Protein AF-A0A5P0YZ16-F1 (afdb_monomer_lite)

pLDDT: mean 79.38, std 15.14, range [41.06, 97.25]

Organism: NCBI:txid2213162

Secondary structure (DSSP, 8-state):
---TTHHHHHHHHHHHHHHHHHHHHHHHHHHHHHHHHHHHHHHHTTSSSEEEEEEE-S-------GGG--EEEEEEEETT-PPPEEEEEES---TT--EEEEEE-S-SS-SS-TT---EEEETT-THHHHHHHHHHHHHHHHHHHHHHHHHHHHHHHHHHHHHHS------PPP-------------

Sequence (187 aa):
MSTKTSGSCLGLCVVWALCVVGTVGFGQMFWATASKSVNYYRAAQGTFGEPGTVEPGRDTGDGMDGFLGRRCRGSFTPEDGAAPLRVSVPGGCTIDEVKEARLVSGDTSGRITNRDPDAAIMSGSGAWFQWALYSLVIGIVTLLCAMVALGPVAWLVEWRSRRRRPKVSLVKPEPKVPPEKLSLTKD

Structure (mmCIF, N/CA/C/O backbone):
data_AF-A0A5P0YZ16-F1
#
_entry.id   AF-A0A5P0YZ16-F1
#
loop_
_atom_site.group_PDB
_atom_site.id
_atom_site.type_symbol
_atom_site.label_atom_id
_atom_site.label_alt_id
_atom_site.label_comp_id
_atom_site.label_asym_id
_atom_site.label_entity_id
_atom_site.label_seq_id
_atom_site.pdbx_PDB_ins_code
_atom_site.Cartn_x
_atom_site.Cartn_y
_atom_site.Cartn_z
_atom_site.occupancy
_atom_site.B_iso_or_equiv
_atom_site.auth_seq_id
_atom_site.auth_comp_id
_atom_site.auth_asym_id
_atom_site.auth_atom_id
_atom_site.pdbx_PDB_model_num
ATOM 1 N N . MET A 1 1 ? -36.088 16.975 35.237 1.00 47.78 1 MET A N 1
ATOM 2 C CA . MET A 1 1 ? -35.957 15.779 34.375 1.00 47.78 1 MET A CA 1
ATOM 3 C C . MET A 1 1 ? -35.213 16.183 33.112 1.00 47.78 1 MET A C 1
ATOM 5 O O . MET A 1 1 ? -35.658 17.088 32.425 1.00 47.78 1 MET A O 1
ATOM 9 N N . SER A 1 2 ? -34.028 15.611 32.894 1.00 49.91 2 SER A N 1
ATOM 10 C CA . SER A 1 2 ? -33.068 16.013 31.858 1.00 49.91 2 SER A CA 1
ATOM 11 C C . SER A 1 2 ? -33.193 1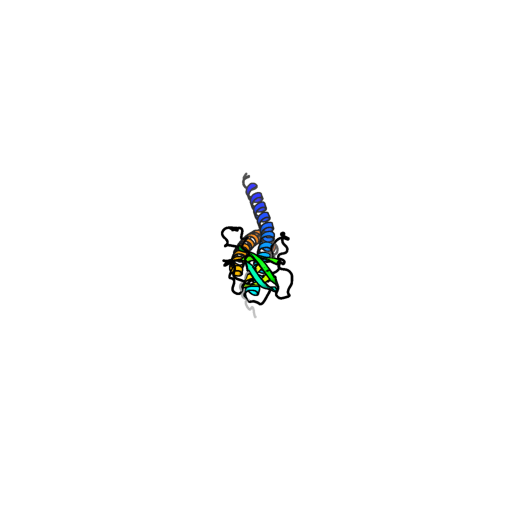5.093 30.642 1.00 49.91 2 SER A C 1
ATOM 13 O O . SER A 1 2 ? -32.887 13.910 30.740 1.00 49.91 2 SER A O 1
ATOM 15 N N . THR A 1 3 ? -33.653 15.625 29.509 1.00 53.97 3 THR A N 1
ATOM 16 C CA . THR A 1 3 ? -33.822 14.910 28.227 1.00 53.97 3 THR A CA 1
ATOM 17 C C . THR A 1 3 ? -32.632 15.085 27.270 1.00 53.97 3 THR A C 1
ATOM 19 O O . THR A 1 3 ? -32.681 14.634 26.129 1.00 53.97 3 THR A O 1
ATOM 22 N N . LYS A 1 4 ? -31.522 15.698 27.708 1.00 58.22 4 LYS A N 1
ATOM 23 C CA . LYS A 1 4 ? -30.365 16.010 26.840 1.00 58.22 4 LYS A CA 1
ATOM 24 C C . LYS A 1 4 ? -29.458 14.821 26.482 1.00 58.22 4 LYS A C 1
ATOM 26 O O . LYS A 1 4 ? -28.544 14.989 25.685 1.00 58.22 4 LYS A O 1
ATOM 31 N N . THR A 1 5 ? -29.681 13.626 27.022 1.00 63.09 5 THR A N 1
ATOM 32 C CA . THR A 1 5 ? -28.762 12.482 26.858 1.00 63.09 5 THR A CA 1
ATOM 33 C C . THR A 1 5 ? -28.983 11.644 25.595 1.00 63.09 5 THR A C 1
ATOM 35 O O . THR A 1 5 ? -28.076 10.918 25.196 1.00 63.09 5 THR A O 1
ATOM 38 N N . SER A 1 6 ? -30.139 11.737 24.930 1.00 66.12 6 SER A N 1
ATOM 39 C CA . SER A 1 6 ? -30.460 10.827 23.815 1.00 66.12 6 SER A CA 1
ATOM 40 C C . SER A 1 6 ? -29.697 11.151 22.517 1.00 66.12 6 SER A C 1
ATOM 42 O O . SER A 1 6 ? -29.200 10.242 21.853 1.00 66.12 6 SER A O 1
ATOM 44 N N . GLY A 1 7 ? -29.499 12.435 22.194 1.00 74.06 7 GLY A N 1
ATOM 45 C CA . GLY A 1 7 ? -28.817 12.848 20.956 1.00 74.06 7 GLY A CA 1
ATOM 46 C C . GLY A 1 7 ? -27.322 12.502 20.909 1.00 74.06 7 GLY A C 1
ATOM 47 O O . GLY A 1 7 ? -26.797 12.151 19.854 1.00 74.06 7 GLY A O 1
ATOM 48 N N . SER A 1 8 ? -26.631 12.534 22.053 1.00 79.44 8 SER A N 1
ATOM 49 C CA . SER A 1 8 ? -25.187 12.267 22.123 1.00 79.44 8 SER A CA 1
ATOM 50 C C . SER A 1 8 ? -24.833 10.794 21.903 1.00 79.44 8 SER A C 1
ATOM 52 O O . SER A 1 8 ? -23.755 10.494 21.395 1.00 79.44 8 SER A O 1
ATOM 54 N N . CYS A 1 9 ? -25.734 9.871 22.253 1.00 83.94 9 CYS A N 1
ATOM 55 C CA . CYS A 1 9 ? -25.492 8.439 22.088 1.00 83.94 9 CYS A CA 1
ATOM 56 C C . CYS A 1 9 ? -25.567 8.026 20.612 1.00 83.94 9 CYS A C 1
ATOM 58 O O . CYS A 1 9 ? -24.669 7.344 20.121 1.00 83.94 9 CYS A O 1
ATOM 60 N N . LEU A 1 10 ? -26.573 8.522 19.881 1.00 88.75 10 LEU A N 1
ATOM 61 C CA . LEU A 1 10 ? -26.731 8.233 18.455 1.00 88.75 10 LEU A CA 1
ATOM 62 C C . LEU A 1 10 ? -25.529 8.733 17.639 1.00 88.75 10 LEU A C 1
ATOM 64 O O . LEU A 1 10 ? -24.988 7.986 16.826 1.00 88.75 10 LEU A O 1
ATOM 68 N N . GLY A 1 11 ? -25.069 9.963 17.897 1.00 88.94 11 GLY A N 1
ATOM 69 C CA . GLY A 1 11 ? -23.900 10.528 17.215 1.00 88.94 11 GLY A CA 1
ATOM 70 C C . GLY A 1 11 ? -22.629 9.703 17.435 1.00 88.94 11 GLY A C 1
ATOM 71 O O . GLY A 1 11 ? -21.910 9.410 16.481 1.00 88.94 11 GLY A O 1
ATOM 72 N N . LEU A 1 12 ? -22.385 9.254 18.671 1.00 88.94 12 LEU A N 1
ATOM 73 C CA . LEU A 1 12 ? -21.232 8.412 18.996 1.00 88.94 12 LEU A CA 1
ATOM 74 C C . LEU A 1 12 ? -21.296 7.050 18.284 1.00 88.94 12 LEU A C 1
ATOM 76 O O . LEU A 1 12 ? -20.284 6.585 17.762 1.00 88.94 12 LEU A O 1
ATOM 80 N N . CYS A 1 13 ? -22.477 6.426 18.222 1.00 90.88 13 CYS A N 1
ATOM 81 C CA . CYS A 1 13 ? -22.667 5.156 17.519 1.00 90.88 13 CYS A CA 1
ATOM 82 C C . CYS A 1 13 ? -22.397 5.279 16.014 1.00 90.88 13 CYS A C 1
ATOM 84 O O . CYS A 1 13 ? -21.754 4.399 15.442 1.00 90.88 13 CYS A O 1
ATOM 86 N N . VAL A 1 14 ? -22.840 6.371 15.382 1.00 94.06 14 VAL A N 1
ATOM 87 C CA . VAL A 1 14 ? -22.586 6.627 13.954 1.00 94.06 14 VAL A CA 1
ATOM 88 C C . VAL A 1 14 ? -21.094 6.826 13.695 1.00 94.06 14 VAL A C 1
ATOM 90 O O . VAL A 1 14 ? -20.542 6.173 12.812 1.00 94.06 14 VAL A O 1
ATOM 93 N N . VAL A 1 15 ? -20.421 7.671 14.484 1.00 94.00 15 VAL A N 1
ATOM 94 C CA . VAL A 1 15 ? -18.971 7.896 14.350 1.00 94.00 15 VAL A CA 1
ATOM 95 C C . VAL A 1 15 ? -18.200 6.592 14.545 1.00 94.00 15 VAL A C 1
ATOM 97 O O . VAL A 1 15 ? -17.321 6.277 13.748 1.00 94.00 15 VAL A O 1
ATOM 100 N N . TRP A 1 16 ? -18.560 5.793 15.552 1.00 94.62 16 TRP A N 1
ATOM 101 C CA . TRP A 1 16 ? -17.925 4.498 15.787 1.00 94.62 16 TRP A CA 1
ATOM 102 C C . TRP A 1 16 ? -18.103 3.540 14.603 1.00 94.62 16 TRP A C 1
ATOM 104 O O . TRP A 1 16 ? -17.122 2.961 14.138 1.00 94.62 16 TRP A O 1
ATOM 114 N N . ALA A 1 17 ? -19.322 3.410 14.072 1.00 94.62 17 ALA A N 1
ATOM 115 C CA . ALA A 1 17 ? -19.591 2.556 12.916 1.00 94.62 17 ALA A CA 1
ATOM 116 C C . ALA A 1 17 ? -18.794 3.003 11.678 1.00 94.62 17 ALA A C 1
ATOM 118 O O . ALA A 1 17 ? -18.210 2.170 10.984 1.00 94.62 17 ALA A O 1
ATOM 119 N N . LEU A 1 18 ? -18.701 4.316 11.441 1.00 95.38 18 LEU A N 1
ATOM 120 C CA . LEU A 1 18 ? -17.868 4.881 10.378 1.00 95.38 18 LEU A CA 1
ATOM 121 C C . LEU A 1 18 ? -16.383 4.576 10.590 1.00 95.38 18 LEU A C 1
ATOM 123 O O . LEU A 1 18 ? -15.701 4.235 9.628 1.00 95.38 18 LEU A O 1
ATOM 127 N N . CYS A 1 19 ? -15.877 4.641 11.824 1.00 95.31 19 CYS A N 1
ATOM 128 C CA . CYS A 1 19 ? -14.496 4.266 12.124 1.00 95.31 19 CYS A CA 1
ATOM 129 C C . CYS A 1 19 ? -14.233 2.776 11.876 1.00 95.31 19 CYS A C 1
ATOM 131 O O . CYS A 1 19 ? -13.198 2.452 11.307 1.00 95.31 19 CYS A O 1
ATOM 133 N N . VAL A 1 20 ? -15.163 1.878 12.222 1.00 95.50 20 VAL A N 1
ATOM 134 C CA . VAL A 1 20 ? -15.028 0.434 11.947 1.00 95.50 20 VAL A CA 1
ATOM 135 C C . VAL A 1 20 ? -14.940 0.168 10.442 1.00 95.50 20 VAL A C 1
ATOM 137 O O . VAL A 1 20 ? -14.012 -0.499 9.983 1.00 95.50 20 VAL A O 1
ATOM 140 N N . VAL A 1 21 ? -15.872 0.724 9.661 1.00 95.25 21 VAL A N 1
ATOM 141 C CA . VAL A 1 21 ? -15.860 0.595 8.193 1.00 95.25 21 VAL A CA 1
ATOM 142 C C . VAL A 1 21 ? -14.608 1.248 7.603 1.00 95.25 21 VAL A C 1
ATOM 144 O O . VAL A 1 21 ? -13.970 0.681 6.714 1.00 95.25 21 VAL A O 1
ATOM 147 N N . GLY A 1 22 ? -14.216 2.406 8.138 1.00 93.50 22 GLY A N 1
ATOM 148 C CA . GLY A 1 22 ? -13.005 3.130 7.771 1.00 93.50 22 GLY A CA 1
ATOM 149 C C . GLY A 1 22 ? -11.745 2.297 7.981 1.00 93.50 22 GLY A C 1
ATOM 150 O O . GLY A 1 22 ? -10.944 2.187 7.061 1.00 93.50 22 GLY A O 1
ATOM 151 N N . THR A 1 23 ? -11.580 1.639 9.130 1.00 95.44 23 THR A N 1
ATOM 152 C CA . THR A 1 23 ? -10.418 0.779 9.400 1.00 95.44 23 THR A CA 1
ATOM 153 C C . THR A 1 23 ? -10.295 -0.353 8.382 1.00 95.44 23 THR A C 1
ATOM 155 O O . THR A 1 23 ? -9.195 -0.618 7.904 1.00 95.44 23 THR A O 1
ATOM 158 N N . VAL A 1 24 ? -11.404 -0.992 7.998 1.00 94.31 24 VAL A N 1
ATOM 159 C CA . VAL A 1 24 ? -11.379 -2.054 6.977 1.00 94.31 24 VAL A CA 1
ATOM 160 C C . VAL A 1 24 ? -11.038 -1.477 5.601 1.00 94.31 24 VAL A C 1
ATOM 162 O O . VAL A 1 24 ? -10.151 -1.986 4.916 1.00 94.31 24 VAL A O 1
ATOM 165 N N . GLY A 1 25 ? -11.709 -0.396 5.197 1.00 91.88 25 GLY A N 1
ATOM 166 C CA . GLY A 1 25 ? -11.510 0.226 3.888 1.00 91.88 25 GLY A CA 1
ATOM 167 C C . GLY A 1 25 ? -10.105 0.804 3.707 1.00 91.88 25 GLY A C 1
ATOM 168 O O . GLY A 1 25 ? -9.422 0.471 2.737 1.00 91.88 25 GLY A O 1
ATOM 169 N N . PHE A 1 26 ? -9.655 1.631 4.652 1.00 92.06 26 PHE A N 1
ATOM 170 C CA . PHE A 1 26 ? -8.314 2.211 4.636 1.00 92.06 26 PHE A CA 1
ATOM 171 C C . PHE A 1 26 ? -7.231 1.157 4.869 1.00 92.06 26 PHE A C 1
ATOM 173 O O . PHE A 1 26 ? -6.184 1.247 4.241 1.00 92.06 26 PHE A O 1
ATOM 180 N N . GLY A 1 27 ? -7.492 0.110 5.658 1.00 93.19 27 GLY A N 1
ATOM 181 C CA . GLY A 1 27 ? -6.565 -1.011 5.827 1.00 93.19 27 GLY A CA 1
ATOM 182 C C . GLY A 1 27 ? -6.283 -1.753 4.518 1.00 93.19 27 GLY A C 1
ATOM 183 O O . GLY A 1 27 ? -5.128 -2.037 4.204 1.00 93.19 27 GLY A O 1
ATOM 184 N N . GLN A 1 28 ? -7.311 -1.991 3.698 1.00 91.94 28 GLN A N 1
ATOM 185 C CA . GLN A 1 28 ? -7.122 -2.558 2.357 1.00 91.94 28 GLN A CA 1
ATOM 186 C C . GLN A 1 28 ? -6.322 -1.620 1.442 1.00 91.94 28 GLN A C 1
ATOM 188 O O . GLN A 1 28 ? -5.422 -2.070 0.736 1.00 91.94 28 GLN A O 1
ATOM 193 N N . MET A 1 29 ? -6.614 -0.315 1.467 1.00 88.62 29 MET A N 1
ATOM 194 C CA . MET A 1 29 ? -5.859 0.676 0.686 1.00 88.62 29 MET A CA 1
ATOM 195 C C . MET A 1 29 ? -4.399 0.790 1.145 1.00 88.62 29 MET A C 1
ATOM 197 O O . MET A 1 29 ? -3.498 0.911 0.315 1.00 88.62 29 MET A O 1
ATOM 201 N N . PHE A 1 30 ? -4.152 0.722 2.452 1.00 92.81 30 PHE A N 1
ATOM 202 C CA . PHE A 1 30 ? -2.817 0.703 3.037 1.00 92.81 30 PHE A CA 1
ATOM 203 C C . PHE A 1 30 ? -2.025 -0.500 2.531 1.00 92.81 30 PHE A C 1
ATOM 205 O O . PHE A 1 30 ? -0.933 -0.332 2.000 1.00 92.81 30 PHE A O 1
ATOM 212 N N . TRP A 1 31 ? -2.602 -1.700 2.619 1.00 90.69 31 TRP A N 1
ATOM 213 C CA . TRP A 1 31 ? -1.964 -2.920 2.129 1.00 90.69 31 TRP A CA 1
ATOM 214 C C . TRP A 1 31 ? -1.640 -2.844 0.631 1.00 90.69 31 TRP A C 1
ATOM 216 O O . TRP A 1 31 ? -0.515 -3.118 0.212 1.00 90.69 31 TRP A O 1
ATOM 226 N N . ALA A 1 32 ? -2.605 -2.396 -0.174 1.00 87.12 32 ALA A N 1
ATOM 227 C CA . ALA A 1 32 ? -2.437 -2.200 -1.609 1.00 87.12 32 ALA A CA 1
ATOM 228 C C . ALA A 1 32 ? -1.274 -1.249 -1.932 1.00 87.12 32 ALA A C 1
ATOM 230 O O . ALA A 1 32 ? -0.370 -1.596 -2.689 1.00 87.12 32 ALA A O 1
ATOM 231 N N . THR A 1 33 ? -1.268 -0.062 -1.328 1.00 88.69 33 THR A N 1
ATOM 232 C CA . THR A 1 33 ? -0.239 0.960 -1.574 1.00 88.69 33 THR A CA 1
ATOM 233 C C . THR A 1 33 ? 1.135 0.567 -1.031 1.00 88.69 33 THR A C 1
ATOM 235 O O . THR A 1 33 ? 2.138 0.821 -1.697 1.00 88.69 33 THR A O 1
ATOM 238 N N . ALA A 1 34 ? 1.195 -0.107 0.121 1.00 91.19 34 ALA A N 1
ATOM 239 C CA . ALA A 1 34 ? 2.435 -0.620 0.698 1.00 91.19 34 ALA A CA 1
ATOM 240 C C . ALA A 1 34 ? 3.041 -1.751 -0.148 1.00 91.19 34 ALA A C 1
ATOM 242 O O . ALA A 1 34 ? 4.240 -1.757 -0.408 1.00 91.19 34 ALA A O 1
ATOM 243 N N . SER A 1 35 ? 2.226 -2.690 -0.641 1.00 90.06 35 SER A N 1
ATOM 244 C CA . SER A 1 35 ? 2.716 -3.738 -1.549 1.00 90.06 35 SER A CA 1
ATOM 245 C C . SER A 1 35 ? 3.279 -3.140 -2.845 1.00 90.06 35 SER A C 1
ATOM 247 O O . SER A 1 35 ? 4.368 -3.510 -3.282 1.00 90.06 35 SER A O 1
ATOM 249 N N . LYS A 1 36 ? 2.599 -2.126 -3.398 1.00 87.19 36 LYS A N 1
ATOM 250 C CA . LYS A 1 36 ? 3.041 -1.391 -4.589 1.00 87.19 36 LYS A CA 1
ATOM 251 C C . LYS A 1 36 ? 4.367 -0.666 -4.359 1.00 87.19 36 LYS A C 1
ATOM 253 O O . LYS A 1 36 ? 5.258 -0.774 -5.196 1.00 87.19 36 LYS A O 1
ATOM 258 N N . SER A 1 37 ? 4.539 0.018 -3.225 1.00 91.00 37 SER A N 1
ATOM 259 C CA . SER A 1 37 ? 5.800 0.703 -2.907 1.00 91.00 37 SER A CA 1
ATOM 260 C C . SER A 1 37 ? 6.970 -0.276 -2.772 1.00 91.00 37 SER A C 1
ATOM 262 O O . SER A 1 37 ? 8.040 -0.017 -3.322 1.00 91.00 37 SER A O 1
ATOM 264 N N . VAL A 1 38 ? 6.761 -1.433 -2.133 1.00 92.62 38 VAL A N 1
ATOM 265 C CA . VAL A 1 38 ? 7.783 -2.485 -2.002 1.00 92.62 38 VAL A CA 1
ATOM 266 C C . VAL A 1 38 ? 8.145 -3.086 -3.359 1.00 92.62 38 VAL A C 1
ATOM 268 O O . VAL A 1 38 ? 9.329 -3.219 -3.671 1.00 92.62 38 VAL A O 1
ATOM 271 N N . ASN A 1 39 ? 7.155 -3.418 -4.188 1.00 91.19 39 ASN A N 1
ATOM 272 C CA . ASN A 1 39 ? 7.400 -3.980 -5.517 1.00 91.19 39 ASN A CA 1
ATOM 273 C C . ASN A 1 39 ? 8.126 -2.978 -6.423 1.00 91.19 39 ASN A C 1
ATOM 275 O O . ASN A 1 39 ? 9.058 -3.357 -7.126 1.00 91.19 39 ASN A O 1
ATOM 279 N N . TYR A 1 40 ? 7.769 -1.693 -6.352 1.00 90.00 40 TYR A N 1
ATOM 280 C CA . TYR A 1 40 ? 8.435 -0.638 -7.120 1.00 90.00 40 TYR A CA 1
ATOM 281 C C . TYR A 1 40 ? 9.867 -0.411 -6.643 1.00 90.00 40 TYR A C 1
ATOM 283 O O . TYR A 1 40 ? 10.755 -0.204 -7.463 1.00 90.00 40 TYR A O 1
ATOM 291 N N . TYR A 1 41 ? 10.109 -0.479 -5.333 1.00 92.31 41 TYR A N 1
ATOM 292 C CA . TYR A 1 41 ? 11.456 -0.400 -4.778 1.00 92.31 41 TYR A CA 1
ATOM 293 C C . TYR A 1 41 ? 12.328 -1.560 -5.274 1.00 92.31 41 TYR A C 1
ATOM 295 O O . TYR A 1 41 ? 13.427 -1.338 -5.777 1.00 92.31 41 TYR A O 1
ATOM 303 N N . ARG A 1 42 ? 11.813 -2.794 -5.216 1.00 92.81 42 ARG A N 1
ATOM 304 C CA . ARG A 1 42 ? 12.526 -3.980 -5.715 1.00 92.81 42 ARG A CA 1
ATOM 305 C C . ARG A 1 42 ? 12.772 -3.923 -7.222 1.00 92.81 42 ARG A C 1
ATOM 307 O O . ARG A 1 42 ? 13.856 -4.300 -7.667 1.00 92.81 42 ARG A O 1
ATOM 314 N N . ALA A 1 43 ? 11.806 -3.422 -7.991 1.00 90.44 43 ALA A N 1
ATOM 315 C CA . ALA A 1 43 ? 11.949 -3.223 -9.430 1.00 90.44 43 ALA A CA 1
ATOM 316 C C . ALA A 1 43 ? 13.000 -2.157 -9.762 1.00 90.44 43 ALA A C 1
ATOM 318 O O . ALA A 1 43 ? 13.868 -2.403 -10.594 1.00 90.44 43 ALA A O 1
ATOM 319 N N . ALA A 1 44 ? 13.010 -1.031 -9.041 1.00 88.88 44 ALA A N 1
ATOM 320 C CA . ALA A 1 44 ? 14.028 0.011 -9.189 1.00 88.88 44 ALA A CA 1
ATOM 321 C C . ALA A 1 44 ? 15.444 -0.468 -8.814 1.00 88.88 44 ALA A C 1
ATOM 323 O O . ALA A 1 44 ? 16.422 0.086 -9.313 1.00 88.88 44 ALA A O 1
ATOM 324 N N . GLN A 1 45 ? 15.554 -1.489 -7.955 1.00 92.56 45 GLN A N 1
ATOM 325 C CA . GLN A 1 45 ? 16.807 -2.180 -7.620 1.00 92.56 45 GLN A CA 1
ATOM 326 C C . GLN A 1 45 ? 17.188 -3.300 -8.596 1.00 92.56 45 GLN A C 1
ATOM 328 O O . GLN A 1 45 ? 18.227 -3.930 -8.422 1.00 92.56 45 GLN A O 1
ATOM 333 N N . GLY A 1 46 ? 16.353 -3.595 -9.591 1.00 90.44 46 GLY A N 1
ATOM 334 C CA . GLY A 1 46 ? 16.614 -4.665 -10.549 1.00 90.44 46 GLY A CA 1
ATOM 335 C C . GLY A 1 46 ? 16.339 -6.081 -10.027 1.00 90.44 46 GLY A C 1
ATOM 336 O O . GLY A 1 46 ? 16.772 -7.047 -10.645 1.00 90.44 46 GLY A O 1
ATOM 337 N N . THR A 1 47 ? 15.633 -6.231 -8.902 1.00 91.88 47 THR A N 1
ATOM 338 C CA . THR A 1 47 ? 15.402 -7.536 -8.240 1.00 91.88 47 THR A CA 1
ATOM 339 C C . THR A 1 47 ? 13.998 -8.108 -8.452 1.00 91.88 47 THR A C 1
ATOM 341 O O . THR A 1 47 ? 13.723 -9.233 -8.041 1.00 91.88 47 THR A O 1
ATOM 344 N N . PHE A 1 48 ? 13.091 -7.344 -9.066 1.00 91.06 48 PHE A N 1
ATOM 345 C CA . PHE A 1 48 ? 11.697 -7.735 -9.274 1.00 91.06 48 PHE A CA 1
ATOM 346 C C . PHE A 1 48 ? 11.149 -7.164 -10.583 1.00 91.06 48 PHE A C 1
ATOM 348 O O . PHE A 1 48 ? 11.551 -6.078 -10.994 1.00 91.06 48 PHE A O 1
ATOM 355 N N . GLY A 1 49 ? 10.207 -7.872 -11.203 1.00 89.00 49 GLY A N 1
ATOM 356 C CA . GLY A 1 49 ? 9.628 -7.500 -12.491 1.00 89.00 49 GLY A CA 1
ATOM 357 C C . GLY A 1 49 ? 10.427 -8.017 -13.687 1.00 89.00 49 GLY A C 1
ATOM 358 O O . GLY A 1 49 ? 11.607 -8.369 -13.572 1.00 89.00 49 GLY A O 1
ATOM 359 N N . GLU A 1 50 ? 9.752 -8.070 -14.826 1.00 91.00 50 GLU A N 1
ATOM 360 C CA . GLU A 1 50 ? 10.294 -8.553 -16.094 1.00 91.00 50 GLU A CA 1
ATOM 361 C C . GLU A 1 50 ? 11.193 -7.482 -16.729 1.00 91.00 50 GLU A C 1
ATOM 363 O O . GLU A 1 50 ? 10.768 -6.327 -16.820 1.00 91.00 50 GLU A O 1
ATOM 368 N N . PRO A 1 51 ? 12.443 -7.804 -17.101 1.00 91.44 51 PRO A N 1
ATOM 369 C CA . PRO A 1 51 ? 13.344 -6.845 -17.729 1.00 91.44 51 PRO A CA 1
ATOM 370 C C . PRO A 1 51 ? 12.924 -6.543 -19.173 1.00 91.44 51 PRO A C 1
ATOM 372 O O . PRO A 1 51 ? 12.392 -7.394 -19.885 1.00 91.44 51 PRO A O 1
ATOM 375 N N . GLY A 1 52 ? 13.155 -5.305 -19.595 1.00 89.44 52 GLY A N 1
ATOM 376 C CA . GLY A 1 52 ? 12.833 -4.841 -20.935 1.00 89.44 52 GLY A CA 1
ATOM 377 C C . GLY A 1 52 ? 13.238 -3.395 -21.145 1.00 89.44 52 GLY A C 1
ATOM 378 O O . GLY A 1 52 ? 13.806 -2.729 -20.272 1.00 89.44 52 GLY A O 1
ATOM 379 N N . THR A 1 53 ? 12.917 -2.891 -22.323 1.00 87.88 53 THR A N 1
ATOM 380 C CA . THR A 1 53 ? 13.142 -1.496 -22.677 1.00 87.88 53 THR A CA 1
ATOM 381 C C . THR A 1 53 ? 11.819 -0.764 -22.748 1.00 87.88 53 THR A C 1
ATOM 383 O O . THR A 1 53 ? 10.795 -1.315 -23.148 1.00 87.88 53 THR A O 1
ATOM 386 N N . VAL A 1 54 ? 11.818 0.495 -22.324 1.00 86.00 54 VAL A N 1
ATOM 387 C CA . VAL A 1 54 ? 10.660 1.367 -22.483 1.00 86.00 54 VAL A CA 1
ATOM 388 C C . VAL A 1 54 ? 10.986 2.488 -23.452 1.00 86.00 54 VAL A C 1
ATOM 390 O O . VAL A 1 54 ? 11.990 3.185 -23.301 1.00 86.00 54 VAL A O 1
ATOM 393 N N . GLU A 1 55 ? 10.104 2.663 -24.427 1.00 84.12 55 GLU A N 1
ATOM 394 C CA . GLU A 1 55 ? 10.118 3.775 -25.366 1.00 84.12 55 GLU A CA 1
ATOM 395 C C . GLU A 1 55 ? 8.947 4.703 -25.017 1.00 84.12 55 GLU A C 1
ATOM 397 O O . GLU A 1 55 ? 7.776 4.326 -25.172 1.00 84.12 55 GLU A O 1
ATOM 402 N N . PRO A 1 56 ? 9.215 5.904 -24.473 1.00 75.44 56 PRO A N 1
ATOM 403 C CA . PRO A 1 56 ? 8.173 6.887 -24.213 1.00 75.44 56 PRO A CA 1
ATOM 404 C C . PRO A 1 56 ? 7.517 7.292 -25.537 1.00 75.44 56 PRO A C 1
ATOM 406 O O . PRO A 1 56 ? 8.192 7.759 -26.452 1.00 75.44 56 PRO A O 1
ATOM 409 N N . GLY A 1 57 ? 6.199 7.124 -25.651 1.00 69.12 57 GLY A N 1
ATOM 410 C CA . GLY A 1 57 ? 5.480 7.479 -26.871 1.00 69.12 57 GLY A CA 1
ATOM 411 C C . GLY A 1 57 ? 5.331 8.994 -27.006 1.00 69.12 57 GLY A C 1
ATOM 412 O O . GLY A 1 57 ? 5.076 9.680 -26.019 1.00 69.12 57 GLY A O 1
ATOM 413 N N . ARG A 1 58 ? 5.419 9.516 -28.238 1.00 57.72 58 ARG A N 1
ATOM 414 C CA . ARG A 1 58 ? 5.098 10.926 -28.560 1.00 57.72 58 ARG A CA 1
ATOM 415 C C . ARG A 1 58 ? 3.622 11.273 -28.328 1.00 57.72 58 ARG A C 1
ATOM 417 O O . ARG A 1 58 ? 3.305 12.440 -28.122 1.00 57.72 58 ARG A O 1
ATOM 424 N N . ASP A 1 59 ? 2.744 10.268 -28.285 1.00 53.44 59 ASP A N 1
ATOM 425 C CA . ASP A 1 59 ? 1.325 10.395 -27.921 1.00 53.44 59 ASP A CA 1
ATOM 426 C C . ASP A 1 59 ? 1.125 10.552 -26.399 1.00 53.44 59 ASP A C 1
ATOM 428 O O . ASP A 1 59 ? 0.167 10.048 -25.798 1.00 53.44 59 ASP A O 1
ATOM 432 N N . THR A 1 60 ? 2.047 11.258 -25.745 1.00 51.81 60 THR A N 1
ATOM 433 C CA . THR A 1 60 ? 1.846 11.839 -24.425 1.00 51.81 60 THR A CA 1
ATOM 434 C C . THR A 1 60 ? 0.735 12.868 -24.539 1.00 51.81 60 THR A C 1
ATOM 436 O O . THR A 1 60 ? 0.971 14.051 -24.760 1.00 51.81 60 THR A O 1
ATOM 439 N N . GLY A 1 61 ? -0.508 12.432 -24.341 1.00 47.16 61 GLY A N 1
ATOM 440 C CA . GLY A 1 61 ? -1.444 13.318 -23.674 1.00 47.16 61 GLY A CA 1
ATOM 441 C C . GLY A 1 61 ? -0.751 13.750 -22.389 1.00 47.16 61 GLY A C 1
ATOM 442 O O . GLY A 1 61 ? -0.442 12.885 -21.566 1.00 47.16 61 GLY A O 1
ATOM 443 N N . ASP A 1 62 ? -0.446 15.043 -22.267 1.00 48.66 62 ASP A N 1
ATOM 444 C CA . ASP A 1 62 ? -0.018 15.699 -21.033 1.00 48.66 62 ASP A CA 1
ATOM 445 C C . ASP A 1 62 ? -1.144 15.545 -20.002 1.00 48.66 62 ASP A C 1
ATOM 447 O O . ASP A 1 62 ? -1.890 16.467 -19.674 1.00 48.66 62 ASP A O 1
ATOM 451 N N . GLY A 1 63 ? -1.327 14.320 -19.522 1.00 46.53 63 GLY A N 1
ATOM 452 C CA . GLY A 1 63 ? -2.156 14.021 -18.385 1.00 46.53 63 GLY A CA 1
ATOM 453 C C . GLY A 1 63 ? -1.426 14.587 -17.188 1.00 46.53 63 GLY A C 1
ATOM 454 O O . GLY A 1 63 ? -0.564 13.928 -16.606 1.00 46.53 63 GLY A O 1
ATOM 455 N N . MET A 1 64 ? -1.753 15.827 -16.823 1.00 44.62 64 MET A N 1
ATOM 456 C CA . MET A 1 64 ? -1.613 16.244 -15.437 1.00 44.62 64 MET A CA 1
ATOM 457 C C . MET A 1 64 ? -2.525 15.342 -14.606 1.00 44.62 64 MET A C 1
ATOM 459 O O . MET A 1 64 ? -3.665 15.689 -14.311 1.00 44.62 64 MET A O 1
ATOM 463 N N . ASP A 1 65 ? -2.022 14.177 -14.210 1.00 46.69 65 ASP A N 1
ATOM 464 C CA . ASP A 1 65 ? -2.662 13.345 -13.197 1.00 46.69 65 ASP A CA 1
ATOM 465 C C . ASP A 1 65 ? -2.385 13.972 -11.812 1.00 46.69 65 ASP A C 1
ATOM 467 O O . ASP A 1 65 ? -1.696 13.418 -10.957 1.00 46.69 65 ASP A O 1
ATOM 471 N N . GLY A 1 66 ? -2.917 15.184 -11.608 1.00 49.09 66 GLY A N 1
ATOM 472 C CA . GLY A 1 66 ? -2.970 15.907 -10.337 1.00 49.09 66 GLY A CA 1
ATOM 473 C C . GLY A 1 66 ? -1.629 16.386 -9.771 1.00 49.09 66 GLY A C 1
ATOM 474 O O . GLY A 1 66 ? -0.607 16.421 -10.450 1.00 49.09 66 GLY A O 1
ATOM 475 N N . PHE A 1 67 ? -1.656 16.765 -8.487 1.00 43.94 67 PHE A N 1
ATOM 476 C CA . PHE A 1 67 ? -0.575 17.310 -7.634 1.00 43.94 67 PHE A CA 1
ATOM 477 C C . PHE A 1 67 ? 0.710 16.431 -7.542 1.00 43.94 67 PHE A C 1
ATOM 479 O O . PHE A 1 67 ? 1.538 16.619 -6.659 1.00 43.94 67 PHE A O 1
ATOM 486 N N . LEU A 1 68 ? 0.870 15.427 -8.412 1.00 49.84 68 LEU A N 1
ATOM 487 C CA . LEU A 1 68 ? 1.559 14.158 -8.159 1.00 49.84 68 LEU A CA 1
ATOM 488 C C . LEU A 1 68 ? 2.601 13.745 -9.200 1.00 49.84 68 LEU A C 1
ATOM 490 O O . LEU A 1 68 ? 3.078 12.612 -9.151 1.00 49.84 68 LEU A O 1
ATOM 494 N N . GLY A 1 69 ? 3.006 14.668 -10.069 1.00 55.38 69 GLY A N 1
ATOM 495 C CA . GLY A 1 69 ? 4.069 14.454 -11.051 1.00 55.38 69 GLY A CA 1
ATOM 496 C C . GLY A 1 69 ? 3.556 13.958 -12.403 1.00 55.38 69 GLY A C 1
ATOM 497 O O . GLY A 1 69 ? 2.464 13.407 -12.518 1.00 55.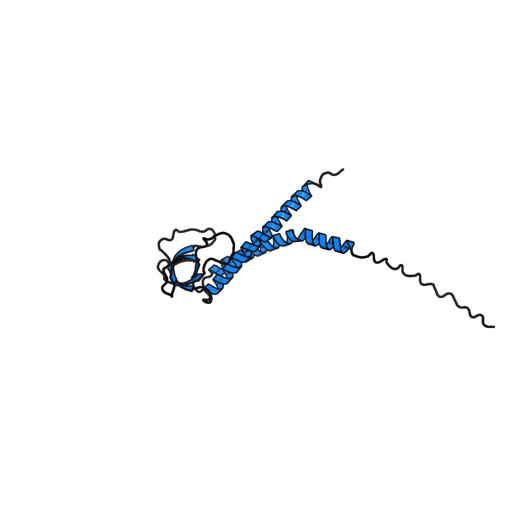38 69 GLY A O 1
ATOM 498 N N . ARG A 1 70 ? 4.350 14.190 -13.454 1.00 63.75 70 ARG A N 1
ATOM 499 C CA . ARG A 1 70 ? 4.013 13.755 -14.815 1.00 63.75 70 ARG A CA 1
ATOM 500 C C . ARG A 1 70 ? 4.129 12.233 -14.914 1.00 63.75 70 ARG A C 1
ATOM 502 O O . ARG A 1 70 ? 5.073 11.637 -14.392 1.00 63.75 70 ARG A O 1
ATOM 509 N N . ARG A 1 71 ? 3.166 11.617 -15.595 1.00 67.94 71 ARG A N 1
ATOM 510 C CA . ARG A 1 71 ? 3.252 10.238 -16.081 1.00 67.94 71 ARG A CA 1
ATOM 511 C C . ARG A 1 71 ? 3.286 10.281 -17.591 1.00 67.94 71 ARG A C 1
ATOM 513 O O . ARG A 1 71 ? 2.488 10.988 -18.199 1.00 67.94 71 ARG A O 1
ATOM 520 N N . CYS A 1 72 ? 4.168 9.499 -18.183 1.00 72.06 72 CYS A N 1
ATOM 521 C CA . CYS A 1 72 ? 4.207 9.346 -19.628 1.00 72.06 72 CYS A CA 1
ATOM 522 C C . CYS A 1 72 ? 3.642 7.982 -19.982 1.00 72.06 72 CYS A C 1
ATOM 524 O O . CYS A 1 72 ? 3.833 7.009 -19.249 1.00 72.06 72 CYS A O 1
ATOM 526 N N . ARG A 1 73 ? 2.942 7.906 -21.107 1.00 76.44 73 ARG A N 1
ATOM 527 C CA . ARG A 1 73 ? 2.569 6.622 -21.695 1.00 76.44 73 ARG A CA 1
ATOM 528 C C . ARG A 1 73 ? 3.650 6.221 -22.687 1.00 76.44 73 ARG A C 1
ATOM 530 O O . ARG A 1 73 ? 4.156 7.064 -23.422 1.00 76.44 73 ARG A O 1
ATOM 537 N N . GLY A 1 74 ? 4.009 4.948 -22.686 1.00 79.38 74 GLY A N 1
ATOM 538 C CA . GLY A 1 74 ? 5.010 4.400 -23.594 1.00 79.38 74 GLY A CA 1
ATOM 539 C C . GLY A 1 74 ? 4.697 2.966 -23.981 1.00 79.38 74 GLY A C 1
ATOM 540 O O . GLY A 1 74 ? 3.734 2.372 -23.483 1.00 79.38 74 GLY A O 1
ATOM 541 N N . SER A 1 75 ? 5.515 2.426 -24.874 1.00 84.62 75 SER A N 1
ATOM 542 C CA . SER A 1 75 ? 5.568 0.998 -25.170 1.00 84.62 75 SER A CA 1
ATOM 543 C C . SER A 1 75 ? 6.723 0.368 -24.406 1.00 84.62 75 SER A C 1
ATOM 545 O O . SER A 1 75 ? 7.847 0.860 -24.453 1.00 84.62 75 SER A O 1
ATOM 547 N N . PHE A 1 76 ? 6.434 -0.708 -23.686 1.00 86.00 76 PHE A N 1
ATOM 548 C CA . PHE A 1 76 ? 7.429 -1.578 -23.082 1.00 86.00 76 PHE A CA 1
ATOM 549 C C . PHE A 1 76 ? 7.659 -2.773 -23.996 1.00 86.00 76 PHE A C 1
ATOM 551 O O . PHE A 1 76 ? 6.691 -3.430 -24.380 1.00 86.00 76 PHE A O 1
ATOM 558 N N . THR A 1 77 ? 8.915 -3.055 -24.310 1.00 88.62 77 THR A N 1
ATOM 559 C CA . THR A 1 77 ? 9.342 -4.219 -25.082 1.00 88.62 77 THR A CA 1
ATOM 560 C C . THR A 1 77 ? 10.078 -5.171 -24.138 1.00 88.62 77 THR A C 1
ATOM 562 O O . THR A 1 77 ? 11.180 -4.840 -23.689 1.00 88.62 77 THR A O 1
ATOM 565 N N . PRO A 1 78 ? 9.474 -6.321 -23.798 1.00 88.25 78 PRO A N 1
ATOM 566 C CA . PRO A 1 78 ? 10.127 -7.366 -23.014 1.00 88.25 78 PRO A CA 1
ATOM 567 C C . PRO A 1 78 ? 11.420 -7.885 -23.667 1.00 88.25 78 PRO A C 1
ATOM 569 O O . PRO A 1 78 ? 11.514 -7.968 -24.894 1.00 88.25 78 PRO A O 1
ATOM 572 N N . GLU A 1 79 ? 12.416 -8.272 -22.863 1.00 89.25 79 GLU A N 1
ATOM 573 C CA . GLU A 1 79 ? 13.666 -8.871 -23.376 1.00 89.25 79 GLU A CA 1
ATOM 574 C C . GLU A 1 79 ? 13.468 -10.256 -24.013 1.00 89.25 79 GLU A C 1
ATOM 576 O O . GLU A 1 79 ? 14.282 -10.680 -24.834 1.00 89.25 79 GLU A O 1
ATOM 581 N N . ASP A 1 80 ? 12.395 -10.966 -23.661 1.00 84.00 80 ASP A N 1
ATOM 582 C CA . ASP A 1 80 ? 12.075 -12.297 -24.189 1.00 84.00 80 ASP A CA 1
ATOM 583 C C . ASP A 1 80 ? 11.544 -12.271 -25.640 1.00 84.00 80 ASP A C 1
ATOM 585 O O . ASP A 1 80 ? 11.327 -13.323 -26.248 1.00 84.00 80 ASP A O 1
ATOM 589 N N . GLY A 1 81 ? 11.369 -11.074 -26.213 1.00 81.56 81 GLY A N 1
ATOM 590 C CA . GLY A 1 81 ? 10.859 -10.865 -27.565 1.00 81.56 81 GLY A CA 1
ATOM 591 C C . GLY A 1 81 ? 9.333 -10.898 -27.671 1.00 81.56 81 GLY A C 1
ATOM 592 O O . GLY A 1 81 ? 8.808 -10.947 -28.788 1.00 81.56 81 GLY A O 1
ATOM 593 N N . ALA A 1 82 ? 8.607 -10.875 -26.548 1.00 83.19 82 ALA A N 1
ATOM 594 C CA . ALA A 1 82 ? 7.156 -10.761 -26.546 1.00 83.19 82 ALA A CA 1
ATOM 595 C C . ALA A 1 82 ? 6.666 -9.422 -27.134 1.00 83.19 82 ALA A C 1
ATOM 597 O O . ALA A 1 82 ? 7.409 -8.454 -27.317 1.00 83.19 82 ALA A O 1
ATOM 598 N N . ALA A 1 83 ? 5.376 -9.378 -27.480 1.00 83.56 83 ALA A N 1
ATOM 599 C CA . ALA A 1 83 ? 4.782 -8.214 -28.125 1.00 83.56 83 ALA A CA 1
ATOM 600 C C . ALA A 1 83 ? 4.806 -6.982 -27.195 1.00 83.56 83 ALA A C 1
ATOM 602 O O . ALA A 1 83 ? 4.583 -7.125 -25.990 1.00 83.56 83 ALA A O 1
ATOM 603 N N . PRO A 1 84 ? 5.012 -5.768 -27.735 1.00 81.94 84 PRO A N 1
ATOM 604 C CA . PRO A 1 84 ? 5.120 -4.571 -26.917 1.00 81.94 84 PRO A CA 1
ATOM 605 C C . PRO A 1 84 ? 3.811 -4.251 -26.184 1.00 81.94 84 PRO A C 1
ATOM 607 O O . PRO A 1 84 ? 2.719 -4.269 -26.761 1.00 81.94 84 PRO A O 1
ATOM 610 N N . LEU A 1 85 ? 3.933 -3.903 -24.904 1.00 83.56 85 LEU A N 1
ATOM 611 C CA . LEU A 1 85 ? 2.829 -3.600 -23.994 1.00 83.56 85 LEU A CA 1
ATOM 612 C C . LEU A 1 85 ? 2.715 -2.091 -23.765 1.00 83.56 85 LEU A C 1
ATOM 614 O O . LEU A 1 85 ? 3.713 -1.381 -23.670 1.00 83.56 85 LEU A O 1
ATOM 618 N N . ARG A 1 86 ? 1.488 -1.572 -23.647 1.00 80.31 86 ARG A N 1
ATOM 619 C CA . ARG A 1 86 ? 1.266 -0.159 -23.303 1.00 80.31 86 ARG A CA 1
ATOM 620 C C . ARG A 1 86 ? 1.402 0.030 -21.800 1.00 80.31 86 ARG A C 1
ATOM 622 O O . ARG A 1 86 ? 0.583 -0.487 -21.047 1.00 80.31 86 ARG A O 1
ATOM 629 N N . VAL A 1 87 ? 2.380 0.826 -21.387 1.00 78.69 87 VAL A N 1
ATOM 630 C CA . VAL A 1 87 ? 2.720 1.019 -19.973 1.00 78.69 87 VAL A CA 1
ATOM 631 C C . VAL A 1 87 ? 2.625 2.475 -19.550 1.00 78.69 87 VAL A C 1
ATOM 633 O O . VAL A 1 87 ? 2.781 3.403 -20.351 1.00 78.69 87 VAL A O 1
ATOM 636 N N . SER A 1 88 ? 2.395 2.674 -18.253 1.00 76.56 88 SER A N 1
ATOM 637 C CA . SER A 1 88 ? 2.575 3.975 -17.615 1.00 76.56 88 SER A CA 1
ATOM 638 C C . SER A 1 88 ? 3.969 4.061 -17.005 1.00 76.56 88 SER A C 1
ATOM 640 O O . SER A 1 88 ? 4.348 3.235 -16.176 1.00 76.56 88 SER A O 1
ATOM 642 N N . VAL A 1 89 ? 4.692 5.119 -17.355 1.00 73.62 89 VAL A N 1
ATOM 643 C CA . VAL A 1 89 ? 6.040 5.405 -16.874 1.00 73.62 89 VAL A CA 1
ATOM 644 C C . VAL A 1 89 ? 5.973 6.560 -15.869 1.00 73.62 89 VAL A C 1
ATOM 646 O O . VAL A 1 89 ? 5.627 7.683 -16.250 1.00 73.62 89 VAL A O 1
ATOM 649 N N . PRO A 1 90 ? 6.231 6.319 -14.572 1.00 71.00 90 PRO A N 1
ATOM 650 C CA . PRO A 1 90 ? 6.239 7.376 -13.569 1.00 71.00 90 PRO A CA 1
ATOM 651 C C . PRO A 1 90 ? 7.551 8.176 -13.617 1.00 71.00 90 PRO A C 1
ATOM 653 O O . PRO A 1 90 ? 8.631 7.595 -13.508 1.00 71.00 90 PRO A O 1
ATOM 656 N N . GLY A 1 91 ? 7.461 9.509 -13.706 1.00 67.12 91 GLY A N 1
ATOM 657 C CA . GLY A 1 91 ? 8.613 10.416 -13.636 1.00 67.12 91 GLY A CA 1
ATOM 658 C C . GLY A 1 91 ? 8.742 11.361 -14.833 1.00 67.12 91 GLY A C 1
ATOM 659 O O . GLY A 1 91 ? 7.878 11.426 -15.703 1.00 67.12 91 GLY A O 1
ATOM 660 N N . GLY A 1 92 ? 9.830 12.136 -14.862 1.00 61.94 92 GLY A N 1
ATOM 661 C CA . GLY A 1 92 ? 10.155 12.989 -16.004 1.00 61.94 92 GLY A CA 1
ATOM 662 C C . GLY A 1 92 ? 10.690 12.142 -17.154 1.00 61.94 92 GLY A C 1
ATOM 663 O O . GLY A 1 92 ? 11.800 11.626 -17.058 1.00 61.94 92 GLY A O 1
ATOM 664 N N . CYS A 1 93 ? 9.911 11.986 -18.222 1.00 67.00 93 CYS A N 1
ATOM 665 C CA . CYS A 1 93 ? 10.368 11.270 -19.408 1.00 67.00 93 CYS A CA 1
ATOM 666 C C . CYS A 1 93 ? 10.951 12.259 -20.407 1.00 67.00 93 CYS A C 1
ATOM 668 O O . CYS A 1 93 ? 10.310 13.234 -20.800 1.00 67.00 93 CYS A O 1
ATOM 670 N N . THR A 1 94 ? 12.175 11.981 -20.817 1.00 67.81 94 THR A N 1
ATOM 671 C CA . THR A 1 94 ? 12.771 12.500 -22.037 1.00 67.81 94 THR A CA 1
ATOM 672 C C . THR A 1 94 ? 12.155 11.722 -23.197 1.00 67.81 94 THR A C 1
ATOM 674 O O . THR A 1 94 ? 12.308 10.507 -23.291 1.00 67.81 94 THR A O 1
ATOM 677 N N . ILE A 1 95 ? 11.367 12.412 -24.023 1.00 66.50 95 ILE A N 1
ATOM 678 C CA . ILE A 1 95 ? 10.791 11.842 -25.248 1.00 66.50 95 ILE A CA 1
ATOM 679 C C . ILE A 1 95 ? 11.967 11.390 -26.134 1.00 66.50 95 ILE A C 1
ATOM 681 O O . ILE A 1 95 ? 12.962 12.107 -26.215 1.00 66.50 95 ILE A O 1
ATOM 685 N N . ASP A 1 96 ? 11.852 10.216 -26.761 1.00 66.88 96 ASP A N 1
ATOM 686 C CA . ASP A 1 96 ? 12.858 9.595 -27.643 1.00 66.88 96 ASP A CA 1
ATOM 687 C C . ASP A 1 96 ? 14.084 8.934 -26.955 1.00 66.88 96 ASP A C 1
ATOM 689 O O . ASP A 1 96 ? 15.018 8.522 -27.641 1.00 66.88 96 ASP A O 1
ATOM 693 N N . GLU A 1 97 ? 14.098 8.764 -25.625 1.00 76.75 97 GLU A N 1
ATOM 694 C CA . GLU A 1 97 ? 15.166 8.018 -24.932 1.00 76.75 97 GLU A CA 1
ATOM 695 C C . GLU A 1 97 ? 14.701 6.611 -24.525 1.00 76.75 97 GLU A C 1
ATOM 697 O O . GLU A 1 97 ? 13.849 6.458 -23.645 1.00 76.75 97 GLU A O 1
ATOM 702 N N . VAL A 1 98 ? 15.286 5.582 -25.148 1.00 80.12 98 VAL A N 1
ATOM 703 C CA . VAL A 1 98 ? 15.091 4.180 -24.752 1.00 80.12 98 VAL A CA 1
ATOM 704 C C . VAL A 1 98 ? 15.783 3.955 -23.411 1.00 80.12 98 VAL A C 1
ATOM 706 O O . VAL A 1 98 ? 16.991 4.167 -23.293 1.00 80.12 98 VAL A O 1
ATOM 709 N N . LYS A 1 99 ? 15.032 3.527 -22.393 1.00 83.25 99 LYS A N 1
ATOM 710 C CA . LYS A 1 99 ? 15.578 3.245 -21.056 1.00 83.25 99 LYS A CA 1
ATOM 711 C C . LYS A 1 99 ? 15.323 1.809 -20.649 1.00 83.25 99 LYS A C 1
ATOM 713 O O . LYS A 1 99 ? 14.255 1.263 -20.920 1.00 83.25 99 LYS A O 1
ATOM 718 N N . GLU A 1 100 ? 16.287 1.232 -19.941 1.00 85.31 100 GLU A N 1
ATOM 719 C CA . GLU A 1 100 ? 16.087 -0.026 -19.232 1.00 85.31 100 GLU A CA 1
ATOM 720 C C . GLU A 1 100 ? 15.033 0.172 -18.140 1.00 85.31 100 GLU A C 1
ATOM 722 O O . GLU A 1 100 ? 15.125 1.066 -17.287 1.00 85.31 100 GLU A O 1
ATOM 727 N N . ALA A 1 101 ? 14.007 -0.666 -18.182 1.00 88.06 101 ALA A N 1
ATOM 728 C CA . ALA A 1 101 ? 12.926 -0.657 -17.221 1.00 88.06 101 ALA A CA 1
ATOM 729 C C . ALA A 1 101 ? 12.541 -2.086 -16.858 1.00 88.06 101 ALA A C 1
ATOM 731 O O . ALA A 1 101 ? 12.843 -3.047 -17.561 1.00 88.06 101 ALA A O 1
ATOM 732 N N . ARG A 1 102 ? 11.845 -2.220 -15.736 1.00 88.69 102 ARG A N 1
ATOM 733 C CA . ARG A 1 102 ? 11.225 -3.480 -15.349 1.00 88.69 102 ARG A CA 1
ATOM 734 C C . ARG A 1 102 ? 9.722 -3.338 -15.318 1.00 88.69 102 ARG A C 1
ATOM 736 O O . ARG A 1 102 ? 9.201 -2.402 -14.705 1.00 88.69 102 ARG A O 1
ATOM 743 N N . LEU A 1 103 ? 9.038 -4.266 -15.972 1.00 87.94 103 LEU A N 1
ATOM 744 C CA . LEU A 1 103 ? 7.592 -4.354 -15.948 1.00 87.94 103 LEU A CA 1
ATOM 745 C C . LEU A 1 103 ? 7.155 -4.952 -14.617 1.00 87.94 103 LEU A C 1
ATOM 747 O O . LEU A 1 103 ? 7.509 -6.078 -14.260 1.00 87.94 103 LEU A O 1
ATOM 751 N N . VAL A 1 104 ? 6.384 -4.173 -13.872 1.00 87.00 104 VAL A N 1
ATOM 752 C CA . VAL A 1 104 ? 5.685 -4.637 -12.683 1.00 87.00 104 VAL A CA 1
ATOM 753 C C . VAL A 1 104 ? 4.230 -4.819 -13.077 1.00 87.00 104 VAL A C 1
ATOM 755 O O . VAL A 1 104 ? 3.523 -3.830 -13.294 1.00 87.00 104 VAL A O 1
ATOM 758 N N . SER A 1 105 ? 3.805 -6.080 -13.186 1.00 79.81 105 SER A N 1
ATOM 759 C CA . SER A 1 105 ? 2.421 -6.406 -13.511 1.00 79.81 105 SER A CA 1
ATOM 760 C C . SER A 1 105 ? 1.489 -5.886 -12.423 1.00 79.81 105 SER A C 1
ATOM 762 O O . SER A 1 105 ? 1.748 -5.999 -11.217 1.00 79.81 105 SER A O 1
ATOM 764 N N . GLY A 1 106 ? 0.419 -5.236 -12.864 1.00 69.62 106 GLY A N 1
ATOM 765 C CA . GLY A 1 106 ? -0.525 -4.557 -11.995 1.00 69.62 106 GLY A CA 1
ATOM 766 C C . GLY A 1 106 ? -1.488 -5.511 -11.302 1.00 69.62 106 GLY A C 1
ATOM 767 O O . GLY A 1 106 ? -2.681 -5.371 -11.514 1.00 69.62 106 GLY A O 1
ATOM 768 N N . ASP A 1 107 ? -1.033 -6.460 -10.474 1.00 57.91 107 ASP A N 1
ATOM 769 C CA . ASP A 1 107 ? -1.985 -7.191 -9.626 1.00 57.91 107 ASP A CA 1
ATOM 770 C C . ASP A 1 107 ? -1.385 -7.899 -8.400 1.00 57.91 107 ASP A C 1
ATOM 772 O O . ASP A 1 107 ? -0.849 -9.001 -8.478 1.00 57.91 107 ASP A O 1
ATOM 776 N N . THR A 1 108 ? -1.555 -7.284 -7.226 1.00 52.44 108 THR A N 1
ATOM 777 C CA . THR A 1 108 ? -1.588 -7.993 -5.925 1.00 52.44 108 THR A CA 1
ATOM 778 C C . THR A 1 108 ? -2.500 -7.324 -4.886 1.00 52.44 108 THR A C 1
ATOM 780 O O . THR A 1 108 ? -2.591 -7.789 -3.750 1.00 52.44 108 THR A O 1
ATOM 783 N N . SER A 1 109 ? -3.175 -6.215 -5.207 1.00 50.38 109 SER A N 1
ATOM 784 C CA . SER A 1 109 ? -3.866 -5.398 -4.198 1.00 50.38 109 SER A CA 1
ATOM 785 C C . SER A 1 109 ? -5.285 -5.865 -3.857 1.00 50.38 109 SER A C 1
ATOM 787 O O . SER A 1 109 ? -5.856 -5.378 -2.881 1.00 50.38 109 SER A O 1
ATOM 789 N N . GLY A 1 110 ? -5.866 -6.796 -4.625 1.00 49.38 110 GLY A N 1
ATOM 790 C CA . GLY A 1 110 ? -7.168 -7.405 -4.324 1.00 49.38 110 GLY A CA 1
ATOM 791 C C . GLY A 1 110 ? -8.353 -6.429 -4.288 1.00 49.38 110 GLY A C 1
ATOM 792 O O . GLY A 1 110 ? -9.429 -6.800 -3.819 1.00 49.38 110 GLY A O 1
ATOM 793 N N . ARG A 1 111 ? -8.198 -5.182 -4.763 1.00 48.72 111 ARG A N 1
ATOM 794 C CA . ARG A 1 111 ? -9.260 -4.169 -4.725 1.00 48.72 111 ARG A CA 1
ATOM 795 C C . ARG A 1 111 ? -9.441 -3.463 -6.074 1.00 48.72 111 ARG A C 1
ATOM 797 O O . ARG A 1 111 ? -8.674 -2.583 -6.430 1.00 48.72 111 ARG A O 1
ATOM 804 N N . ILE A 1 112 ? -10.531 -3.840 -6.750 1.00 41.06 112 ILE A N 1
ATOM 805 C CA . ILE A 1 112 ? -11.422 -3.041 -7.621 1.00 41.06 112 ILE A CA 1
ATOM 806 C C . ILE A 1 112 ? -10.742 -1.981 -8.508 1.00 41.06 112 ILE A C 1
ATOM 808 O O . ILE A 1 112 ? -11.122 -0.819 -8.480 1.00 41.06 112 ILE A O 1
ATOM 812 N N . THR A 1 113 ? -9.810 -2.387 -9.359 1.00 43.12 113 THR A N 1
ATOM 813 C CA . THR A 1 113 ? -9.751 -1.920 -10.751 1.00 43.12 113 THR A CA 1
ATOM 814 C C . THR A 1 113 ? -8.951 -2.945 -11.531 1.00 43.12 113 THR A C 1
ATOM 816 O O . THR A 1 113 ? -7.733 -2.990 -11.428 1.00 43.12 113 THR A O 1
ATOM 819 N N . ASN A 1 114 ? -9.637 -3.726 -12.364 1.00 44.28 114 ASN A N 1
ATOM 820 C CA . ASN A 1 114 ? -9.061 -4.625 -13.375 1.00 44.28 114 ASN A CA 1
ATOM 821 C C . ASN A 1 114 ? -8.407 -3.822 -14.534 1.00 44.28 114 ASN A C 1
ATOM 823 O O . ASN A 1 114 ? -8.575 -4.130 -15.710 1.00 44.28 114 ASN A O 1
ATOM 827 N N . ARG A 1 115 ? -7.843 -2.656 -14.200 1.00 54.97 115 ARG A N 1
ATOM 828 C CA . ARG A 1 115 ? -7.427 -1.568 -15.092 1.00 54.97 115 ARG A CA 1
ATOM 829 C C . ARG A 1 115 ? -6.271 -0.752 -14.516 1.00 54.97 115 ARG A C 1
ATOM 831 O O . ARG A 1 115 ? -6.014 0.325 -15.046 1.00 54.97 115 ARG A O 1
ATOM 838 N N . ASP A 1 116 ? -5.607 -1.197 -13.448 1.00 60.50 116 ASP A N 1
ATOM 839 C CA . ASP A 1 116 ? -4.314 -0.591 -13.125 1.00 60.50 116 ASP A CA 1
ATOM 840 C C . ASP A 1 116 ? -3.371 -0.995 -14.270 1.00 60.50 116 ASP A C 1
ATOM 842 O O . ASP A 1 116 ? -3.116 -2.186 -14.437 1.00 60.50 116 ASP A O 1
ATOM 846 N N . PRO A 1 117 ? -2.950 -0.055 -15.138 1.00 66.31 117 PRO A N 1
ATOM 847 C CA . PRO A 1 117 ? -2.099 -0.407 -16.259 1.00 66.31 117 PRO A CA 1
ATOM 848 C C . PRO A 1 117 ? -0.759 -0.889 -15.713 1.00 66.31 117 PRO A C 1
ATOM 850 O O . PRO A 1 117 ? -0.265 -0.344 -14.716 1.00 66.31 117 PRO A O 1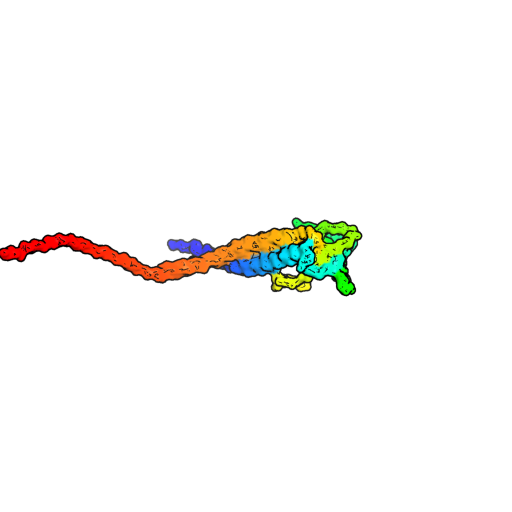
ATOM 853 N N . ASP A 1 118 ? -0.164 -1.870 -16.386 1.00 80.38 118 ASP A N 1
ATOM 854 C CA . ASP A 1 118 ? 1.178 -2.321 -16.051 1.00 80.38 118 ASP A CA 1
ATOM 855 C C . ASP A 1 118 ? 2.135 -1.123 -16.024 1.00 80.38 118 ASP A C 1
ATOM 857 O O . ASP A 1 118 ? 2.080 -0.202 -16.857 1.00 80.38 118 ASP A O 1
ATOM 861 N N . ALA A 1 119 ? 2.981 -1.100 -14.999 1.00 81.50 119 ALA A N 1
ATOM 862 C CA . ALA A 1 119 ? 3.886 0.006 -14.759 1.00 81.50 119 ALA A CA 1
ATOM 863 C C . ALA A 1 119 ? 5.308 -0.420 -15.099 1.00 81.50 119 ALA A C 1
ATOM 865 O O . ALA A 1 119 ? 5.825 -1.390 -14.545 1.00 81.50 119 ALA A O 1
ATOM 866 N N . ALA A 1 120 ? 5.952 0.346 -15.974 1.00 84.06 120 ALA A N 1
ATOM 867 C CA . ALA A 1 120 ? 7.373 0.196 -16.236 1.00 84.06 120 ALA A CA 1
ATOM 868 C C . ALA A 1 120 ? 8.149 1.074 -15.251 1.00 84.06 120 ALA A C 1
ATOM 870 O O . ALA A 1 120 ? 8.004 2.300 -15.235 1.00 84.06 120 ALA A O 1
ATOM 871 N N . ILE A 1 121 ? 8.956 0.441 -14.403 1.00 85.62 121 ILE A N 1
ATOM 872 C CA . ILE A 1 121 ? 9.775 1.113 -13.395 1.00 85.62 121 ILE A CA 1
ATOM 873 C C . ILE A 1 121 ? 11.212 1.168 -13.897 1.00 85.62 121 ILE A C 1
ATOM 875 O O . ILE A 1 121 ? 11.849 0.134 -14.081 1.00 85.62 121 ILE A O 1
ATOM 879 N N . MET A 1 122 ? 11.722 2.380 -14.116 1.00 86.56 122 MET A N 1
ATOM 880 C CA . MET A 1 122 ? 13.123 2.584 -14.486 1.00 86.56 122 MET A CA 1
ATOM 881 C C . MET A 1 122 ? 14.050 2.275 -13.306 1.00 86.56 122 MET A C 1
ATOM 883 O O . MET A 1 122 ? 13.722 2.572 -12.148 1.00 86.56 122 MET A O 1
ATOM 887 N N . SER A 1 123 ? 15.239 1.762 -13.610 1.00 86.12 123 SER A N 1
ATOM 888 C CA . SER A 1 123 ? 16.320 1.593 -12.635 1.00 86.12 123 SER A CA 1
ATOM 889 C C . SER A 1 123 ? 16.643 2.923 -11.946 1.00 86.12 123 SER A C 1
ATOM 891 O O . SER A 1 123 ? 16.767 3.963 -12.591 1.00 86.12 123 SER A O 1
ATOM 893 N N . GLY A 1 124 ? 16.731 2.913 -10.613 1.00 82.94 124 GLY A N 1
ATOM 894 C CA . GLY A 1 124 ? 16.984 4.125 -9.824 1.00 82.94 124 GLY A CA 1
ATOM 895 C C . GLY A 1 124 ? 15.815 5.121 -9.729 1.00 82.94 124 GLY A C 1
ATOM 896 O O . GLY A 1 124 ? 15.984 6.198 -9.158 1.00 82.94 124 GLY A O 1
ATOM 897 N N . SER A 1 125 ? 14.621 4.790 -10.240 1.00 82.94 125 SER A N 1
ATOM 898 C CA . SER A 1 125 ? 13.443 5.661 -10.127 1.00 82.94 125 SER A CA 1
ATOM 899 C C . SER A 1 125 ? 13.041 5.911 -8.668 1.00 82.94 125 SER A C 1
ATOM 901 O O . SER A 1 125 ? 12.954 4.990 -7.858 1.00 82.94 125 SER A O 1
ATOM 903 N N . GLY A 1 126 ? 12.708 7.165 -8.343 1.00 83.75 126 GLY A N 1
ATOM 904 C CA . GLY A 1 126 ? 12.148 7.566 -7.047 1.00 83.75 126 GLY A CA 1
ATOM 905 C C . GLY A 1 126 ? 10.639 7.321 -6.900 1.00 83.75 126 GLY A C 1
ATOM 906 O O . GLY A 1 126 ? 10.065 7.675 -5.872 1.00 83.75 126 GLY A O 1
ATOM 907 N N . ALA A 1 127 ? 9.970 6.726 -7.896 1.00 80.81 127 ALA A N 1
ATOM 908 C CA . ALA A 1 127 ? 8.513 6.552 -7.896 1.00 80.81 127 ALA A CA 1
ATOM 909 C C . ALA A 1 127 ? 7.987 5.739 -6.696 1.00 80.81 127 ALA A C 1
ATOM 911 O O . ALA A 1 127 ? 6.872 5.970 -6.227 1.00 80.81 127 ALA A O 1
ATOM 912 N N . TRP A 1 128 ? 8.788 4.810 -6.164 1.00 88.38 128 TRP A N 1
ATOM 913 C CA . TRP A 1 128 ? 8.440 4.029 -4.972 1.00 88.38 128 TRP A CA 1
ATOM 914 C C . TRP A 1 128 ? 8.264 4.906 -3.722 1.00 88.38 128 TRP A C 1
ATOM 916 O O . TRP A 1 128 ? 7.415 4.601 -2.885 1.00 88.38 128 TRP A O 1
ATOM 926 N N . PHE A 1 129 ? 9.013 6.009 -3.605 1.00 89.88 129 PHE A N 1
ATOM 927 C CA . PHE A 1 129 ? 8.990 6.881 -2.428 1.00 89.88 129 PHE A CA 1
ATOM 928 C C . PHE A 1 129 ? 7.638 7.576 -2.272 1.00 89.88 129 PHE A C 1
ATOM 930 O O . PHE A 1 129 ? 7.096 7.663 -1.173 1.00 89.88 129 PHE A O 1
ATOM 937 N N . GLN A 1 130 ? 7.047 8.008 -3.383 1.00 85.50 130 GLN A N 1
ATOM 938 C CA . GLN A 1 130 ? 5.722 8.617 -3.384 1.00 85.50 130 GLN A CA 1
ATOM 939 C C . GLN A 1 130 ? 4.651 7.631 -2.903 1.00 85.50 130 GLN A C 1
ATOM 941 O O . GLN A 1 130 ? 3.830 7.976 -2.055 1.00 85.50 130 GLN A O 1
ATOM 946 N N . TRP A 1 131 ? 4.680 6.386 -3.391 1.00 87.06 131 TRP A N 1
ATOM 947 C CA . TRP A 1 131 ? 3.772 5.337 -2.915 1.00 87.06 131 TRP A CA 1
ATOM 948 C C . TRP A 1 131 ? 4.022 4.975 -1.449 1.00 87.06 131 TRP A C 1
ATOM 950 O O . TRP A 1 131 ? 3.067 4.732 -0.712 1.00 87.06 131 TRP A O 1
ATOM 960 N N . ALA A 1 132 ? 5.279 5.000 -0.998 1.00 90.88 132 ALA A N 1
ATOM 961 C CA . ALA A 1 132 ? 5.625 4.802 0.405 1.00 90.88 132 ALA A CA 1
ATOM 962 C C . ALA A 1 132 ? 5.033 5.914 1.286 1.00 90.88 132 ALA A C 1
ATOM 964 O O . ALA A 1 132 ? 4.368 5.614 2.278 1.00 90.88 132 ALA A O 1
ATOM 965 N N . LEU A 1 133 ? 5.174 7.182 0.888 1.00 92.62 133 LEU A N 1
ATOM 966 C CA . LEU A 1 133 ? 4.586 8.320 1.597 1.00 92.62 133 LEU A CA 1
ATOM 967 C C . LEU A 1 133 ? 3.055 8.224 1.648 1.00 92.62 133 LEU A C 1
ATOM 969 O O . LEU A 1 133 ? 2.454 8.455 2.696 1.00 92.62 133 LEU A O 1
ATOM 973 N N . TYR A 1 134 ? 2.421 7.810 0.550 1.00 88.56 134 TYR A N 1
ATOM 974 C CA . TYR A 1 134 ? 0.981 7.568 0.522 1.00 88.56 134 TYR A CA 1
ATOM 975 C C . TYR A 1 134 ? 0.542 6.467 1.471 1.00 88.56 134 TYR A C 1
ATOM 977 O O . TYR A 1 134 ? -0.406 6.657 2.236 1.00 88.56 134 TYR A O 1
ATOM 985 N N . SER A 1 135 ? 1.245 5.335 1.450 1.00 92.62 135 SER A N 1
ATOM 986 C CA . SER A 1 135 ? 0.965 4.244 2.374 1.00 92.62 135 SER A CA 1
ATOM 987 C C . SER A 1 135 ? 1.123 4.711 3.822 1.00 92.62 135 SER A C 1
ATOM 989 O O . SER A 1 135 ? 0.265 4.425 4.646 1.00 92.62 135 SER A O 1
ATOM 991 N N . LEU A 1 136 ? 2.123 5.541 4.134 1.00 96.00 136 LEU A N 1
ATOM 992 C CA . LEU A 1 136 ? 2.300 6.092 5.476 1.00 96.00 136 LEU A CA 1
ATOM 993 C C . LEU A 1 136 ? 1.092 6.934 5.915 1.00 96.00 136 LEU A C 1
ATOM 995 O O . LEU A 1 136 ? 0.555 6.711 7.000 1.00 96.00 136 LEU A O 1
ATOM 999 N N . VAL A 1 137 ? 0.628 7.859 5.069 1.00 95.62 137 VAL A N 1
ATOM 1000 C CA . VAL A 1 137 ? -0.533 8.714 5.375 1.00 95.62 137 VAL A CA 1
ATOM 1001 C C . VAL A 1 137 ? -1.796 7.874 5.585 1.00 95.62 137 VAL A C 1
ATOM 1003 O O . VAL A 1 137 ? -2.491 8.048 6.587 1.00 95.62 137 VAL A O 1
ATOM 1006 N N . ILE A 1 138 ? -2.075 6.925 4.687 1.00 93.50 138 ILE A N 1
ATOM 1007 C CA . ILE A 1 138 ? -3.238 6.030 4.806 1.00 93.50 138 ILE A CA 1
ATOM 1008 C C . ILE A 1 138 ? -3.117 5.156 6.063 1.00 93.50 138 ILE A C 1
ATOM 1010 O O . ILE A 1 138 ? -4.108 4.942 6.762 1.00 93.50 138 ILE A O 1
ATOM 1014 N N . GLY A 1 139 ? -1.912 4.691 6.395 1.00 95.75 139 GLY A N 1
ATOM 1015 C CA . GLY A 1 139 ? -1.633 3.919 7.603 1.00 95.75 139 GLY A CA 1
ATOM 1016 C C . GLY A 1 139 ? -1.943 4.702 8.879 1.00 95.75 139 GLY A C 1
ATOM 1017 O O . GLY A 1 139 ? -2.616 4.176 9.765 1.00 95.75 139 GLY A O 1
ATOM 1018 N N . ILE A 1 140 ? -1.547 5.979 8.948 1.00 97.25 140 ILE A N 1
ATOM 1019 C CA . ILE A 1 140 ? -1.868 6.871 10.076 1.00 97.25 140 ILE A CA 1
ATOM 1020 C C . ILE A 1 140 ? -3.384 7.034 10.220 1.00 97.25 140 ILE A C 1
ATOM 1022 O O . ILE A 1 140 ? -3.919 6.855 11.314 1.00 97.25 140 ILE A O 1
ATOM 1026 N N . VAL A 1 141 ? -4.096 7.313 9.124 1.00 95.88 141 VAL A N 1
ATOM 1027 C CA . VAL A 1 141 ? -5.565 7.442 9.142 1.00 95.88 141 VAL A CA 1
ATOM 1028 C C . VAL A 1 141 ? -6.226 6.136 9.598 1.00 95.88 141 VAL A C 1
ATOM 1030 O O . VAL A 1 141 ? -7.115 6.155 10.449 1.00 95.88 141 VAL A O 1
ATOM 1033 N N . THR A 1 142 ? -5.750 4.993 9.097 1.00 96.19 142 THR A N 1
ATOM 1034 C CA . THR A 1 142 ? -6.247 3.662 9.482 1.00 96.19 142 THR A CA 1
ATOM 1035 C C . THR A 1 142 ? -6.063 3.408 10.978 1.00 96.19 142 THR A C 1
ATOM 1037 O O . THR A 1 142 ? -6.994 2.941 11.638 1.00 96.19 142 THR A O 1
ATOM 1040 N N . LEU A 1 143 ? -4.889 3.746 11.524 1.00 96.31 143 LEU A N 1
ATOM 1041 C CA . LEU A 1 143 ? -4.576 3.633 12.950 1.00 96.31 143 LEU A CA 1
ATOM 1042 C C . LEU A 1 143 ? -5.501 4.503 13.803 1.00 96.31 143 LEU A C 1
ATOM 1044 O O . LEU A 1 143 ? -6.054 4.013 14.785 1.00 96.31 143 LEU A O 1
ATOM 1048 N N . LEU A 1 144 ? -5.722 5.760 13.411 1.00 95.94 144 LEU A N 1
ATOM 1049 C CA . LEU A 1 144 ? -6.636 6.660 14.119 1.00 95.94 144 LEU A CA 1
ATOM 1050 C C . LEU A 1 144 ? -8.067 6.102 14.144 1.00 95.94 144 LEU A C 1
ATOM 1052 O O . LEU A 1 144 ? -8.687 6.056 15.207 1.00 95.94 144 LEU A O 1
ATOM 1056 N N . CYS A 1 145 ? -8.574 5.602 13.010 1.00 94.44 145 CYS A N 1
ATOM 1057 C CA . CYS A 1 145 ? -9.877 4.933 12.961 1.00 94.44 145 CYS A CA 1
ATOM 1058 C C . CYS A 1 145 ? -9.917 3.689 13.860 1.00 94.44 145 CYS A C 1
ATOM 1060 O O . CYS A 1 145 ? -10.884 3.497 14.597 1.00 94.44 145 CYS A O 1
ATOM 1062 N N . ALA A 1 146 ? -8.856 2.876 13.850 1.00 95.25 146 ALA A N 1
ATOM 1063 C CA . ALA A 1 146 ? -8.775 1.665 14.661 1.00 95.25 146 ALA A CA 1
ATOM 1064 C C . ALA A 1 146 ? -8.789 1.979 16.165 1.00 95.25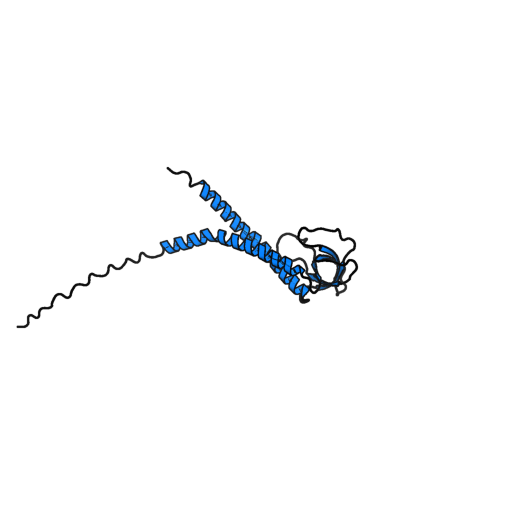 146 ALA A C 1
ATOM 1066 O O . ALA A 1 146 ? -9.479 1.299 16.924 1.00 95.25 146 ALA A O 1
ATOM 1067 N N . MET A 1 147 ? -8.099 3.038 16.605 1.00 93.88 147 MET A N 1
ATOM 1068 C CA . MET A 1 147 ? -8.122 3.471 18.007 1.00 93.88 147 MET A CA 1
ATOM 1069 C C . MET A 1 147 ? -9.533 3.857 18.464 1.00 93.88 147 MET A C 1
ATOM 1071 O O . MET A 1 147 ? -9.960 3.452 19.545 1.00 93.88 147 MET A O 1
ATOM 1075 N N . VAL A 1 148 ? -10.288 4.581 17.631 1.00 93.38 148 VAL A N 1
ATOM 1076 C CA . VAL A 1 148 ? -11.685 4.937 17.933 1.00 93.38 148 VAL A CA 1
ATOM 1077 C C . VAL A 1 148 ? -12.584 3.697 17.926 1.00 93.38 148 VAL A C 1
ATOM 1079 O O . VAL A 1 148 ? -13.418 3.530 18.818 1.00 93.38 148 VAL A O 1
ATOM 1082 N N . ALA A 1 149 ? -12.384 2.789 16.969 1.00 94.00 149 ALA A N 1
ATOM 1083 C CA . ALA A 1 149 ? -13.143 1.546 16.861 1.00 94.00 149 ALA A CA 1
ATOM 1084 C C . ALA A 1 149 ? -12.937 0.616 18.075 1.00 94.00 149 ALA A C 1
ATOM 1086 O O . ALA A 1 149 ? -13.882 -0.039 18.520 1.00 94.00 149 ALA A O 1
ATOM 1087 N N . LEU A 1 150 ? -11.732 0.584 18.654 1.00 93.31 150 LEU A N 1
ATOM 1088 C CA . LEU A 1 150 ? -11.406 -0.245 19.821 1.00 93.31 150 LEU A CA 1
ATOM 1089 C C . LEU A 1 150 ? -11.909 0.330 21.154 1.00 93.31 150 LEU A C 1
ATOM 1091 O O . LEU A 1 150 ? -12.022 -0.420 22.126 1.00 93.31 150 LEU A O 1
ATOM 1095 N N . GLY A 1 151 ? -12.248 1.621 21.216 1.00 91.38 151 GLY A N 1
ATOM 1096 C CA . GLY A 1 151 ? -12.666 2.303 22.448 1.00 91.38 151 GLY A CA 1
ATOM 1097 C C . GLY A 1 151 ? -13.775 1.576 23.227 1.00 91.38 151 GLY A C 1
ATOM 1098 O O . GLY A 1 151 ? -13.576 1.252 24.402 1.00 91.38 151 GLY A O 1
ATOM 1099 N N . PRO A 1 152 ? -14.919 1.234 22.601 1.00 88.94 152 PRO A N 1
ATOM 1100 C CA . PRO A 1 152 ? -15.995 0.514 23.285 1.00 88.94 152 PRO A CA 1
ATOM 1101 C C . PRO A 1 152 ? -15.591 -0.882 23.768 1.00 88.94 152 PRO A C 1
ATOM 1103 O O . PRO A 1 152 ? -16.056 -1.329 24.816 1.00 88.94 152 PRO A O 1
ATOM 1106 N N . VAL A 1 153 ? -14.703 -1.565 23.038 1.00 85.75 153 VAL A N 1
ATOM 1107 C CA . VAL A 1 153 ? -14.206 -2.896 23.415 1.00 85.75 153 VAL A CA 1
ATOM 1108 C C . VAL A 1 153 ? -13.319 -2.794 24.652 1.00 85.75 153 VAL A C 1
ATOM 1110 O O . VAL A 1 153 ? -13.526 -3.541 25.606 1.00 85.75 153 VAL A O 1
ATOM 1113 N N . ALA A 1 154 ? -12.386 -1.838 24.677 1.00 85.94 154 ALA A N 1
ATOM 1114 C CA . ALA A 1 154 ? -11.538 -1.584 25.839 1.00 85.94 154 ALA A CA 1
ATOM 1115 C C . ALA A 1 154 ? -12.380 -1.246 27.080 1.00 85.94 154 ALA A C 1
ATOM 1117 O O . ALA A 1 154 ? -12.174 -1.825 28.148 1.00 85.94 154 ALA A O 1
ATOM 1118 N N . TRP A 1 155 ? -13.396 -0.393 26.913 1.00 90.25 155 TRP A N 1
ATOM 1119 C CA . TRP A 1 155 ? -14.333 -0.052 27.982 1.00 90.25 155 TRP A CA 1
ATOM 1120 C C . TRP A 1 155 ? -15.117 -1.272 28.493 1.00 90.25 155 TRP A C 1
ATOM 1122 O O . TRP A 1 155 ? -15.209 -1.486 29.703 1.00 90.25 155 TRP A O 1
ATOM 1132 N N . LEU A 1 156 ? -15.635 -2.122 27.598 1.00 87.44 156 LEU A N 1
ATOM 1133 C CA . LEU A 1 156 ? -16.344 -3.355 27.965 1.00 87.44 156 LEU A CA 1
ATOM 1134 C C . LEU A 1 156 ? -15.442 -4.352 28.704 1.00 87.44 156 LEU A C 1
ATOM 1136 O O . LEU A 1 156 ? -15.874 -4.967 29.685 1.00 87.44 156 LEU A O 1
ATOM 1140 N N . VAL A 1 157 ? -14.195 -4.517 28.252 1.00 89.19 157 VAL A N 1
ATOM 1141 C CA . VAL A 1 157 ? -13.201 -5.390 28.892 1.00 89.19 157 VAL A CA 1
ATOM 1142 C C . VAL A 1 157 ? -12.878 -4.881 30.294 1.00 89.19 157 VAL A C 1
ATOM 1144 O O . VAL A 1 157 ? -12.923 -5.656 31.255 1.00 89.19 157 VAL A O 1
ATOM 1147 N N . GLU A 1 158 ? -12.635 -3.578 30.444 1.00 92.12 158 GLU A N 1
ATOM 1148 C CA . GLU A 1 158 ? -12.373 -2.967 31.743 1.00 92.12 158 GLU A CA 1
ATOM 1149 C C . GLU A 1 158 ? -13.577 -3.118 32.682 1.00 92.12 158 GLU A C 1
ATOM 1151 O O . GLU A 1 158 ? -13.432 -3.588 33.815 1.00 92.12 158 GLU A O 1
ATOM 1156 N N . TRP A 1 159 ? -14.783 -2.808 32.208 1.00 90.50 159 TRP A N 1
ATOM 1157 C CA . TRP A 1 159 ? -16.019 -2.958 32.973 1.00 90.50 159 TRP A CA 1
ATOM 1158 C C . TRP A 1 159 ? -16.238 -4.399 33.451 1.00 90.50 159 TRP A C 1
ATOM 1160 O O . TRP A 1 159 ? -16.543 -4.641 34.625 1.00 90.50 159 TRP A O 1
ATOM 1170 N N . ARG A 1 160 ? -16.011 -5.382 32.570 1.00 92.06 160 ARG A N 1
ATOM 1171 C CA . ARG A 1 160 ? -16.112 -6.808 32.905 1.00 92.06 160 ARG A CA 1
ATOM 1172 C C . ARG A 1 160 ? -15.052 -7.223 33.925 1.00 92.06 160 ARG A C 1
ATOM 1174 O O . ARG A 1 160 ? -15.361 -8.004 34.827 1.00 92.06 160 ARG A O 1
ATOM 1181 N N . SER A 1 161 ? -13.836 -6.685 33.821 1.00 93.50 161 SER A N 1
ATOM 1182 C CA . SER A 1 161 ? -12.756 -6.936 34.783 1.00 93.50 161 SER A CA 1
ATOM 1183 C C . SER A 1 161 ? -13.106 -6.409 36.179 1.00 93.50 161 SER A C 1
ATOM 1185 O O . SER A 1 161 ? -12.930 -7.123 37.166 1.00 93.50 161 SER A O 1
ATOM 1187 N N . ARG A 1 162 ? -13.699 -5.209 36.269 1.00 91.38 162 ARG A N 1
ATOM 1188 C CA . ARG A 1 162 ? -14.120 -4.595 37.536 1.00 91.38 162 ARG A CA 1
ATOM 1189 C C . ARG A 1 162 ? -15.22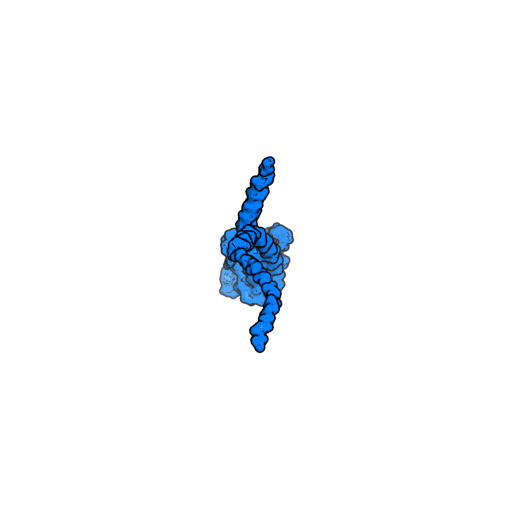0 -5.405 38.221 1.00 91.38 162 ARG A C 1
ATOM 1191 O O . ARG A 1 162 ? -15.160 -5.580 39.432 1.00 91.38 162 ARG A O 1
ATOM 1198 N N . ARG A 1 163 ? -16.179 -5.962 37.467 1.00 89.88 163 ARG A N 1
ATOM 1199 C CA . ARG A 1 163 ? -17.235 -6.831 38.029 1.00 89.88 163 ARG A CA 1
ATOM 1200 C C . ARG A 1 163 ? -16.722 -8.169 38.554 1.00 89.88 163 ARG A C 1
ATOM 1202 O O . ARG A 1 163 ? -17.342 -8.740 39.443 1.00 89.88 163 ARG A O 1
ATOM 1209 N N . ARG A 1 164 ? -15.632 -8.687 37.984 1.00 88.62 164 ARG A N 1
ATOM 1210 C CA . ARG A 1 164 ? -15.063 -9.989 38.360 1.00 88.62 164 ARG A CA 1
ATOM 1211 C C . ARG A 1 164 ? -14.072 -9.924 39.509 1.00 88.62 164 ARG A C 1
ATOM 1213 O O . ARG A 1 164 ? -13.724 -10.984 40.015 1.00 88.62 164 ARG A O 1
ATOM 1220 N N . ARG A 1 165 ? -13.611 -8.739 39.925 1.00 83.81 165 ARG A N 1
ATOM 1221 C CA . ARG A 1 165 ? -12.776 -8.640 41.124 1.00 83.81 165 ARG A CA 1
ATOM 1222 C C . ARG A 1 165 ? -13.633 -9.077 42.314 1.00 83.81 165 ARG A C 1
ATOM 1224 O O . ARG A 1 165 ? -14.594 -8.367 42.626 1.00 83.81 165 ARG A O 1
ATOM 1231 N N . PRO A 1 166 ? -13.345 -10.233 42.948 1.00 76.00 166 PRO A N 1
ATOM 1232 C CA . PRO A 1 166 ? -14.029 -10.584 44.178 1.00 76.00 166 PRO A CA 1
ATOM 1233 C C . PRO A 1 166 ? -13.815 -9.419 45.136 1.00 76.00 166 PRO A C 1
ATOM 1235 O O . PRO A 1 166 ? -12.723 -8.843 45.180 1.00 76.00 166 PRO A O 1
ATOM 1238 N N . LYS A 1 167 ? -14.863 -9.027 45.864 1.00 77.12 167 LYS A N 1
ATOM 1239 C CA . LYS A 1 167 ? -14.674 -8.141 47.008 1.00 77.12 167 LYS A CA 1
ATOM 1240 C C . LYS A 1 167 ? -13.736 -8.906 47.924 1.00 77.12 167 LYS A C 1
ATOM 1242 O O . LYS A 1 167 ? -14.161 -9.856 48.572 1.00 77.12 167 LYS A O 1
ATOM 1247 N N . VAL A 1 168 ? -12.453 -8.554 47.896 1.00 76.00 168 VAL A N 1
ATOM 1248 C CA . VAL A 1 168 ? -11.519 -8.951 48.934 1.00 76.00 168 VAL A CA 1
ATOM 1249 C C . VAL A 1 168 ? -12.106 -8.288 50.158 1.00 76.00 168 VAL A C 1
ATOM 1251 O O . VAL A 1 168 ? -11.971 -7.080 50.348 1.00 76.00 168 VAL A O 1
ATOM 1254 N N . SER A 1 169 ? -12.909 -9.053 50.892 1.00 75.19 169 SER A N 1
ATOM 1255 C CA . SER A 1 169 ? -13.330 -8.694 52.224 1.00 75.19 169 SER A CA 1
ATOM 1256 C C . SER A 1 169 ? -12.024 -8.408 52.928 1.00 75.19 169 SER A C 1
ATOM 1258 O O . SER A 1 169 ? -11.231 -9.327 53.127 1.00 75.19 169 SER A O 1
ATOM 1260 N N . LEU A 1 170 ? -11.745 -7.125 53.166 1.00 74.44 170 LEU A N 1
ATOM 1261 C CA . LEU A 1 170 ? -10.681 -6.711 54.057 1.00 74.44 170 LEU A CA 1
ATOM 1262 C C . LEU A 1 170 ? -10.925 -7.527 55.314 1.00 74.44 170 LEU A C 1
ATOM 1264 O O . LEU A 1 170 ? -11.913 -7.291 56.012 1.00 74.44 170 LEU A O 1
ATOM 1268 N N . VAL A 1 171 ? -10.110 -8.566 55.506 1.00 78.56 171 VAL A N 1
ATOM 1269 C CA . VAL A 1 171 ? -10.095 -9.342 56.733 1.00 78.56 171 VAL A CA 1
ATOM 1270 C C . VAL A 1 171 ? -9.876 -8.281 57.785 1.00 78.56 171 VAL A C 1
ATOM 1272 O O . VAL A 1 171 ? -8.833 -7.625 57.801 1.00 78.56 171 VAL A O 1
ATOM 1275 N N . LYS A 1 172 ? -10.938 -7.997 58.542 1.00 79.31 172 LYS A N 1
ATOM 1276 C CA . LYS A 1 172 ? -10.897 -7.006 59.602 1.00 79.31 172 LYS A CA 1
ATOM 1277 C C . LYS A 1 172 ? -9.732 -7.456 60.477 1.00 79.31 172 LYS A C 1
ATOM 1279 O O . LYS A 1 172 ? -9.788 -8.603 60.921 1.00 79.31 172 LYS A O 1
ATOM 1284 N N . PRO A 1 173 ? -8.663 -6.652 60.627 1.00 77.75 173 PRO A N 1
ATOM 1285 C CA . PRO A 1 173 ? -7.525 -7.074 61.420 1.00 77.75 173 PRO A CA 1
ATOM 1286 C C . PRO A 1 173 ? -8.082 -7.469 62.779 1.00 77.75 173 PRO A C 1
ATOM 1288 O O . PRO A 1 173 ? -8.801 -6.680 63.402 1.00 77.75 173 PRO A O 1
ATOM 1291 N N . GLU A 1 174 ? -7.859 -8.727 63.155 1.00 81.69 174 GLU A N 1
ATOM 1292 C CA . GLU A 1 174 ? -8.292 -9.229 64.447 1.00 81.69 174 GLU A CA 1
ATOM 1293 C C . GLU A 1 174 ? -7.761 -8.254 65.500 1.00 81.69 174 GLU A C 1
ATOM 1295 O O . GLU A 1 174 ? -6.582 -7.873 65.438 1.00 81.69 174 GLU A O 1
ATOM 1300 N N . PRO A 1 175 ? -8.616 -7.764 66.411 1.00 78.69 175 PRO A N 1
ATOM 1301 C CA . PRO A 1 175 ? -8.137 -6.934 67.496 1.00 78.69 175 PRO A CA 1
ATOM 1302 C C . PRO A 1 175 ? -7.075 -7.747 68.235 1.00 78.69 175 PRO A C 1
ATOM 1304 O O . PRO A 1 175 ? -7.377 -8.806 68.780 1.00 78.69 175 PRO A O 1
ATOM 1307 N N . LYS A 1 176 ? -5.820 -7.279 68.209 1.00 77.44 176 LYS A N 1
ATOM 1308 C CA . LYS A 1 176 ? -4.751 -7.845 69.033 1.00 77.44 176 LYS A CA 1
ATOM 1309 C C . LYS A 1 176 ? -5.242 -7.811 70.475 1.00 77.44 176 LYS A C 1
ATOM 1311 O O . LYS A 1 176 ? -5.309 -6.736 71.068 1.00 77.44 176 LYS A O 1
ATOM 1316 N N . VAL A 1 177 ? -5.606 -8.973 71.009 1.00 76.69 177 VAL A N 1
ATOM 1317 C CA . VAL A 1 177 ? -5.906 -9.133 72.428 1.00 76.69 177 VAL A CA 1
ATOM 1318 C C . VAL A 1 177 ? -4.615 -8.778 73.172 1.00 76.69 177 VAL A C 1
ATOM 1320 O O . VAL A 1 177 ? -3.578 -9.392 72.899 1.00 76.69 177 VAL A O 1
ATOM 1323 N N . PRO A 1 178 ? -4.610 -7.744 74.031 1.00 73.19 178 PRO A N 1
ATOM 1324 C CA . PRO A 1 178 ? -3.445 -7.454 74.851 1.00 73.19 178 PRO A CA 1
ATOM 1325 C C . PRO A 1 178 ? -3.185 -8.665 75.760 1.00 73.19 178 PRO A C 1
ATOM 1327 O O . PRO A 1 178 ? -4.150 -9.246 76.254 1.00 73.19 178 PRO A O 1
ATOM 1330 N N . PRO A 1 179 ? -1.921 -9.077 75.971 1.00 73.44 179 PRO A N 1
ATOM 1331 C CA . PRO A 1 179 ? -1.600 -10.214 76.824 1.00 73.44 179 PRO A CA 1
ATOM 1332 C C . PRO A 1 179 ? -2.031 -9.897 78.259 1.00 73.44 179 PRO A C 1
ATOM 1334 O O . PRO A 1 179 ? -1.337 -9.198 79.001 1.00 73.44 179 PRO A O 1
ATOM 1337 N N . GLU A 1 180 ? -3.219 -10.372 78.623 1.00 64.00 180 GLU A N 1
ATOM 1338 C CA . GLU A 1 180 ? -3.700 -10.361 79.990 1.00 64.00 180 GLU A CA 1
ATOM 1339 C C . GLU A 1 180 ? -2.794 -11.282 80.804 1.00 64.00 180 GLU A C 1
ATOM 1341 O O . GLU A 1 180 ? -2.437 -12.393 80.403 1.00 64.00 180 GLU A O 1
ATOM 1346 N N . LYS A 1 181 ? -2.320 -10.728 81.911 1.00 56.00 181 LYS A N 1
ATOM 1347 C CA . LYS A 1 181 ? -1.275 -11.274 82.759 1.00 56.00 181 LYS A CA 1
ATOM 1348 C C . LYS A 1 181 ? -1.717 -12.647 83.270 1.00 56.00 181 LYS A C 1
ATOM 1350 O O . LYS A 1 181 ? -2.582 -12.717 84.135 1.00 56.00 181 LYS A O 1
ATOM 1355 N N . LEU A 1 182 ? -1.079 -13.722 82.794 1.00 57.09 182 LEU A N 1
ATOM 1356 C CA . LEU A 1 182 ? -1.036 -14.993 83.520 1.00 57.09 182 LEU A CA 1
ATOM 1357 C C . LEU A 1 182 ? -0.290 -14.744 84.839 1.00 57.09 182 LEU A C 1
ATOM 1359 O O . LEU A 1 182 ? 0.927 -14.896 84.935 1.00 57.09 182 LEU A O 1
ATOM 1363 N N . SER A 1 183 ? -1.017 -14.291 85.855 1.00 57.16 183 SER A N 1
ATOM 1364 C CA . SER A 1 183 ? -0.554 -14.312 87.232 1.00 57.16 183 SER A CA 1
ATOM 1365 C C . SER A 1 183 ? -0.455 -15.767 87.674 1.00 57.16 183 SER A C 1
ATOM 1367 O O . SER A 1 183 ? -1.468 -16.427 87.906 1.00 57.16 183 SER A O 1
ATOM 1369 N N . LEU A 1 184 ? 0.791 -16.237 87.771 1.00 61.47 184 LEU A N 1
ATOM 1370 C CA . LEU A 1 184 ? 1.203 -17.370 88.589 1.00 61.47 184 LEU A CA 1
ATOM 1371 C C . LEU A 1 184 ? 0.509 -17.286 89.955 1.00 61.47 184 LEU A C 1
ATOM 1373 O O . LEU A 1 184 ? 0.866 -16.459 90.790 1.00 61.47 184 LEU A O 1
ATOM 1377 N N . THR A 1 185 ? -0.456 -18.164 90.185 1.00 57.03 185 THR A N 1
ATOM 1378 C CA . THR A 1 185 ? -0.745 -18.675 91.524 1.00 57.03 185 THR A CA 1
ATOM 1379 C C . THR A 1 185 ? -0.001 -19.998 91.594 1.00 57.03 185 THR A C 1
ATOM 1381 O O . THR A 1 185 ? -0.338 -20.947 90.889 1.00 57.03 185 THR A O 1
ATOM 1384 N N . LYS A 1 186 ? 1.102 -20.012 92.339 1.00 55.94 186 LYS A N 1
ATOM 1385 C CA . LYS A 1 186 ? 1.787 -21.232 92.743 1.00 55.94 186 LYS A CA 1
ATOM 1386 C C . LYS A 1 186 ? 1.946 -21.139 94.252 1.00 55.94 186 LYS A C 1
ATOM 1388 O O . L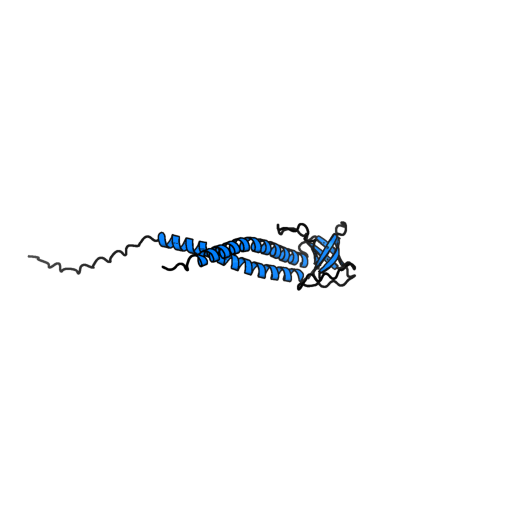YS A 1 186 ? 2.394 -20.101 94.739 1.00 55.94 186 LYS A O 1
ATOM 1393 N N . ASP A 1 187 ? 1.451 -22.188 94.889 1.00 59.34 187 ASP A N 1
ATOM 1394 C CA . ASP A 1 187 ? 1.352 -22.423 96.327 1.00 59.34 187 ASP A CA 1
ATOM 1395 C C . ASP A 1 187 ? 2.668 -22.220 97.091 1.00 59.34 187 ASP A C 1
ATOM 1397 O O . ASP A 1 187 ? 3.751 -22.421 96.484 1.00 59.34 187 ASP A O 1
#

Foldseek 3Di:
DDPPPPVVVVVLVVLLVVLVVLLVVLVLVLQLLLVVLVQLVCQLQVNHAFKWKWAFDPPPPQPPPDPAQTKTWTWTQGPVRDDTFIAIEGHDDDHGDIAIWGWDDPDDSPDDDPPPGTHTRGHPDPNSVSSVVVSVVSVVSSVVSVVSNCVVVVVVVVVVVVVPPPPPPPPPPPPPDDPDDPPDPDD

Radius of gyration: 32.83 Å; chains: 1; bounding box: 53×40×125 Å